Protein AF-0000000080021066 (afdb_homodimer)

Structure (mmCIF, N/CA/C/O backbone):
data_AF-0000000080021066-model_v1
#
loop_
_entity.id
_entity.type
_entity.pdbx_description
1 polymer 'FTO alpha-ketoglutarate dependent dioxygenase'
#
loop_
_atom_site.group_PDB
_atom_site.id
_atom_site.type_symbol
_atom_site.label_atom_id
_atom_site.label_alt_id
_atom_site.label_comp_id
_atom_site.label_asym_id
_atom_site.label_entity_id
_atom_site.label_seq_id
_atom_site.pdbx_PDB_ins_code
_atom_site.Cartn_x
_atom_site.Cartn_y
_atom_site.Cartn_z
_atom_site.occupancy
_atom_site.B_iso_or_equiv
_atom_site.auth_seq_id
_atom_site.auth_comp_id
_atom_site.auth_asym_id
_atom_site.auth_atom_id
_atom_site.pdbx_PDB_model_num
ATOM 1 N N . SER A 1 1 ? 2.539 13.828 33.688 1 21.33 1 SER A N 1
ATOM 2 C CA . SER A 1 1 ? 1.136 13.883 33.281 1 21.33 1 SER A CA 1
ATOM 3 C C . SER A 1 1 ? 0.949 14.727 32.031 1 21.33 1 SER A C 1
ATOM 5 O O . SER A 1 1 ? -0.082 14.633 31.359 1 21.33 1 SER A O 1
ATOM 7 N N . GLU A 1 2 ? 1.662 15.812 31.641 1 23.14 2 GLU A N 1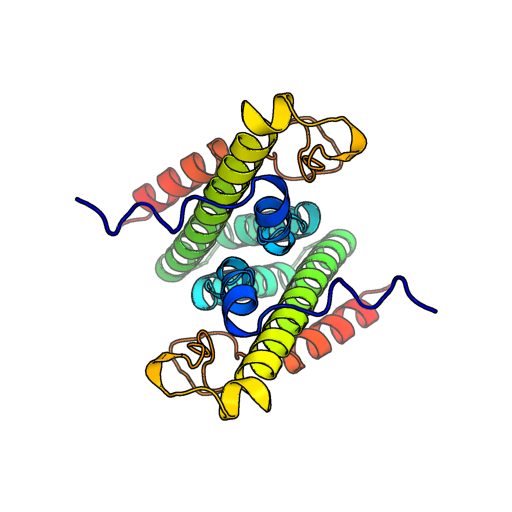
ATOM 8 C CA . GLU A 1 2 ? 1.496 17.016 30.828 1 23.14 2 GLU A CA 1
ATOM 9 C C . GLU A 1 2 ? 1.881 16.75 29.375 1 23.14 2 GLU A C 1
ATOM 11 O O . GLU A 1 2 ? 1.604 17.562 28.5 1 23.14 2 GLU A O 1
ATOM 16 N N . LYS A 1 3 ? 2.803 15.898 29.094 1 26.78 3 LYS A N 1
ATOM 17 C CA . LYS A 1 3 ? 3.523 15.898 27.828 1 26.78 3 LYS A CA 1
ATOM 18 C C . LYS A 1 3 ? 2.711 15.211 26.734 1 26.78 3 LYS A C 1
ATOM 20 O O . LYS A 1 3 ? 3.152 15.125 25.578 1 26.78 3 LYS A O 1
ATOM 25 N N . VAL A 1 4 ? 1.666 14.414 27 1 28.38 4 VAL A N 1
ATOM 26 C CA . VAL A 1 4 ? 0.834 13.656 26.078 1 28.38 4 VAL A CA 1
ATOM 27 C C . VAL A 1 4 ? -0.172 14.594 25.406 1 28.38 4 VAL A C 1
ATOM 29 O O . VAL A 1 4 ? -0.962 14.156 24.562 1 28.38 4 VAL A O 1
ATOM 32 N N . SER A 1 5 ? -0.42 15.883 25.766 1 26.03 5 SER A N 1
ATOM 33 C CA . SER A 1 5 ? -1.562 16.734 25.453 1 26.03 5 SER A CA 1
ATOM 34 C C . SER A 1 5 ? -1.401 17.375 24.078 1 26.03 5 SER A C 1
ATOM 36 O O . SER A 1 5 ? -2.389 17.75 23.438 1 26.03 5 SER A O 1
ATOM 38 N N . LYS A 1 6 ? -0.213 17.859 23.812 1 32.34 6 LYS A N 1
ATOM 39 C CA . LYS A 1 6 ? -0.064 18.875 22.766 1 32.34 6 LYS A CA 1
ATOM 40 C C . LYS A 1 6 ? -0.219 18.25 21.375 1 32.34 6 LYS A C 1
ATOM 42 O O . LYS A 1 6 ? -0.227 18.969 20.359 1 32.34 6 LYS A O 1
ATOM 47 N N . PHE A 1 7 ? 0.008 17 21.188 1 31.45 7 PHE A N 1
ATOM 48 C CA . PHE A 1 7 ? -0.124 16.438 19.844 1 31.45 7 PHE A CA 1
ATOM 49 C C . PHE A 1 7 ? -1.592 16.281 19.469 1 31.45 7 PHE A C 1
ATOM 51 O O . PHE A 1 7 ? -1.908 15.867 18.344 1 31.45 7 PHE A O 1
ATOM 58 N N . ASN A 1 8 ? -2.604 16.344 20.312 1 30.38 8 ASN A N 1
ATOM 59 C CA . ASN A 1 8 ? -4.047 16.219 20.156 1 30.38 8 ASN A CA 1
ATOM 60 C C . ASN A 1 8 ? -4.68 17.5 19.609 1 30.38 8 ASN A C 1
ATOM 62 O O . ASN A 1 8 ? -5.898 17.578 19.453 1 30.38 8 ASN A O 1
ATOM 66 N N . SER A 1 9 ? -4.133 18.609 19.859 1 30.42 9 SER A N 1
ATOM 67 C CA . SER A 1 9 ? -4.898 19.797 19.469 1 30.42 9 SER A CA 1
ATOM 68 C C . SER A 1 9 ? -4.895 19.969 17.953 1 30.42 9 SER A C 1
ATOM 70 O O . SER A 1 9 ? -4.078 20.719 17.406 1 30.42 9 SER A O 1
ATOM 72 N N . VAL A 1 10 ? -4.98 18.938 17.141 1 36.97 10 VAL A N 1
ATOM 73 C CA . VAL A 1 10 ? -5.246 19 15.711 1 36.97 10 VAL A CA 1
ATOM 74 C C . VAL A 1 10 ? -6.43 19.922 15.438 1 36.97 10 VAL A C 1
ATOM 76 O O . VAL A 1 10 ? -7.512 19.734 16 1 36.97 10 VAL A O 1
ATOM 79 N N . GLU A 1 11 ? -6.238 21.078 15.211 1 41.28 11 GLU A N 1
ATOM 80 C CA . GLU A 1 11 ? -7.398 21.719 14.586 1 41.28 11 GLU A CA 1
ATOM 81 C C . GLU A 1 11 ? -8.086 20.766 13.609 1 41.28 11 GLU A C 1
ATOM 83 O O . GLU A 1 11 ? -7.422 20.109 12.805 1 41.28 11 GLU A O 1
ATOM 88 N N . PRO A 1 12 ? -9.344 20.281 13.891 1 42.06 12 PRO A N 1
ATOM 89 C CA . PRO A 1 12 ? -10.062 19.188 13.234 1 42.06 12 PRO A CA 1
ATOM 90 C C . PRO A 1 12 ? -9.828 19.156 11.727 1 42.06 12 PRO A C 1
ATOM 92 O O . PRO A 1 12 ? -9.68 18.078 11.141 1 42.06 12 PRO A O 1
ATOM 95 N N . CYS A 1 13 ? -10.086 20.234 11.07 1 40.72 13 CYS A N 1
ATOM 96 C CA . CYS A 1 13 ? -10.047 20.281 9.609 1 40.72 13 CYS A CA 1
ATOM 97 C C . CYS A 1 13 ? -8.633 20.031 9.094 1 40.72 13 CYS A C 1
ATOM 99 O O . CYS A 1 13 ? -8.461 19.375 8.07 1 40.72 13 CYS A O 1
ATOM 101 N N . ARG A 1 14 ? -7.762 20.766 9.719 1 42.56 14 ARG A N 1
ATOM 102 C CA . ARG A 1 14 ? -6.391 20.797 9.219 1 42.56 14 ARG A CA 1
ATOM 103 C C . ARG A 1 14 ? -5.734 19.422 9.344 1 42.56 14 ARG A C 1
ATOM 105 O O . ARG A 1 14 ? -4.887 19.047 8.531 1 42.56 14 ARG A O 1
ATOM 112 N N . GLU A 1 15 ? -6.148 18.641 10.305 1 47.91 15 GLU A N 1
ATOM 113 C CA . GLU A 1 15 ? -5.582 17.312 10.523 1 47.91 15 GLU A CA 1
ATOM 114 C C . GLU A 1 15 ? -6.078 16.312 9.477 1 47.91 15 GLU A C 1
ATOM 116 O O . GLU A 1 15 ? -5.355 15.398 9.086 1 47.91 15 GLU A O 1
ATOM 121 N N . VAL A 1 16 ? -7.32 16.5 9.109 1 48.25 16 VAL A N 1
ATOM 122 C CA . VAL A 1 16 ? -7.84 15.641 8.055 1 48.25 16 VAL A CA 1
ATOM 123 C C . VAL A 1 16 ? -6.973 15.781 6.805 1 48.25 16 VAL A C 1
ATOM 125 O O . VAL A 1 16 ? -6.738 14.797 6.094 1 48.25 16 VAL A O 1
ATOM 128 N N . GLN A 1 17 ? -6.543 17 6.652 1 49.09 17 GLN A N 1
ATOM 129 C CA . GLN A 1 17 ? -5.754 17.203 5.441 1 49.09 17 GLN A CA 1
ATOM 130 C C . GLN A 1 17 ? -4.402 16.5 5.543 1 49.09 17 GLN A C 1
ATOM 132 O O . GLN A 1 17 ? -3.756 16.234 4.527 1 49.09 17 GLN A O 1
ATOM 137 N N . LYS A 1 18 ? -4.141 16.109 6.883 1 51.38 18 LYS A N 1
ATOM 138 C CA . LYS A 1 18 ? -2.826 15.523 7.113 1 51.38 18 LYS A CA 1
ATOM 139 C C . LYS A 1 18 ? -2.889 14 7.012 1 51.38 18 LYS A C 1
ATOM 141 O O . LYS A 1 18 ? -1.874 13.32 7.184 1 51.38 18 LYS A O 1
ATOM 146 N N . TRP A 1 19 ? -4.023 13.586 6.945 1 55.16 19 TRP A N 1
ATOM 147 C CA . TRP A 1 19 ? -4.168 12.133 6.926 1 55.16 19 TRP A CA 1
ATOM 148 C C . TRP A 1 19 ? -3.676 11.555 5.605 1 55.16 19 TRP A C 1
ATOM 150 O O . TRP A 1 19 ? -3.859 12.156 4.547 1 55.16 19 TRP A O 1
ATOM 160 N N . PRO A 1 20 ? -2.705 10.695 5.758 1 57.09 20 PRO A N 1
ATOM 161 C CA . PRO A 1 20 ? -2.217 10.047 4.535 1 57.09 20 PRO A CA 1
ATOM 162 C C . PRO A 1 20 ? -3.338 9.414 3.717 1 57.09 20 PRO A C 1
ATOM 164 O O . PRO A 1 20 ? -3.459 8.188 3.682 1 57.09 20 PRO A O 1
ATOM 167 N N . PHE A 1 21 ? -4.098 10.297 3.273 1 59.38 21 PHE A N 1
ATOM 168 C CA . PHE A 1 21 ? -5.191 9.883 2.4 1 59.38 21 PHE A CA 1
ATOM 169 C C . PHE A 1 21 ? -4.676 9.008 1.263 1 59.38 21 PHE A C 1
ATOM 171 O O . PHE A 1 21 ? -5.355 8.078 0.833 1 59.38 21 PHE A O 1
ATOM 178 N N . CYS A 1 22 ? -3.537 9.391 1.019 1 57.03 22 CYS A N 1
ATOM 179 C CA . CYS A 1 22 ? -2.988 8.727 -0.159 1 57.03 22 CYS A CA 1
ATOM 180 C C . CYS A 1 22 ? -2.893 7.223 0.059 1 57.03 22 CYS A C 1
ATOM 182 O O . CYS A 1 22 ? -3.133 6.441 -0.862 1 57.03 22 CYS A O 1
ATOM 184 N N . CYS A 1 23 ? -2.611 6.91 1.335 1 58.09 23 CYS A N 1
ATOM 185 C CA . CYS A 1 23 ? -2.428 5.48 1.57 1 58.09 23 CYS A CA 1
ATOM 186 C C . CYS A 1 23 ? -3.754 4.738 1.458 1 58.09 23 CYS A C 1
ATOM 188 O O . CYS A 1 23 ? -3.773 3.531 1.202 1 58.09 23 CYS A O 1
ATOM 190 N N . ILE A 1 24 ? -4.844 5.48 1.637 1 59.97 24 ILE A N 1
ATOM 191 C CA . ILE A 1 24 ? -6.137 4.809 1.647 1 59.97 24 ILE A CA 1
ATOM 192 C C . ILE A 1 24 ? -6.836 5.004 0.303 1 59.97 24 ILE A C 1
ATOM 194 O O . ILE A 1 24 ? -7.711 4.219 -0.072 1 59.97 24 ILE A O 1
ATOM 198 N N . GLN A 1 25 ? -6.379 5.938 -0.465 1 58.28 25 GLN A N 1
ATOM 199 C CA . GLN A 1 25 ? -7.082 6.301 -1.69 1 58.28 25 GLN A CA 1
ATOM 200 C C . GLN A 1 25 ? -6.988 5.188 -2.729 1 58.28 25 GLN A C 1
ATOM 202 O O . GLN A 1 25 ? -7.895 5.016 -3.547 1 58.28 25 GLN A O 1
ATOM 207 N N . ASP A 1 26 ? -6.008 4.527 -2.697 1 66 26 ASP A N 1
ATOM 208 C CA . ASP A 1 26 ? -5.816 3.533 -3.748 1 66 26 ASP A CA 1
ATOM 209 C C . ASP A 1 26 ? -6.539 2.23 -3.41 1 66 26 ASP A C 1
ATOM 211 O O . ASP A 1 26 ? -5.984 1.143 -3.594 1 66 26 ASP A O 1
ATOM 215 N N . GLY A 1 27 ? -7.84 2.469 -3.135 1 74.94 27 GLY A N 1
ATOM 216 C CA . GLY A 1 27 ? -8.625 1.325 -2.697 1 74.94 27 GLY A CA 1
ATOM 217 C C . GLY A 1 27 ? -8.719 0.234 -3.746 1 74.94 27 GLY A C 1
ATOM 218 O O . GLY A 1 27 ? -8.578 -0.95 -3.434 1 74.94 27 GLY A O 1
ATOM 219 N N . LYS A 1 28 ? -8.914 0.75 -5.016 1 82.56 28 LYS A N 1
ATOM 220 C CA . LYS A 1 28 ? -9.109 -0.245 -6.062 1 82.56 28 LYS A CA 1
ATOM 221 C C . LYS A 1 28 ? -7.805 -0.966 -6.395 1 82.56 28 LYS A C 1
ATOM 223 O O . LYS A 1 28 ? -7.777 -2.195 -6.492 1 82.56 28 LYS A O 1
ATOM 228 N N . ASN A 1 29 ? -6.797 -0.202 -6.5 1 84 29 ASN A N 1
ATOM 229 C CA . ASN A 1 29 ? -5.504 -0.798 -6.82 1 84 29 ASN A CA 1
ATOM 230 C C . ASN A 1 29 ? -5.012 -1.699 -5.691 1 84 29 ASN A C 1
ATOM 232 O O . ASN A 1 29 ? -4.469 -2.775 -5.941 1 84 29 ASN A O 1
ATOM 236 N N . PHE A 1 30 ? -5.211 -1.265 -4.539 1 85.25 30 PHE A N 1
ATOM 237 C CA . PHE A 1 30 ? -4.82 -2.049 -3.375 1 85.25 30 PHE A CA 1
ATOM 238 C C . PHE A 1 30 ? -5.57 -3.377 -3.34 1 85.25 30 PHE A C 1
ATOM 240 O O . PHE A 1 30 ? -4.984 -4.418 -3.033 1 85.25 30 PHE A O 1
ATOM 247 N N . SER A 1 31 ? -6.84 -3.291 -3.691 1 88 31 SER A N 1
ATOM 248 C CA . SER A 1 31 ? -7.66 -4.5 -3.688 1 88 31 SER A CA 1
ATOM 249 C C . SER A 1 31 ? -7.18 -5.496 -4.738 1 88 31 SER A C 1
ATOM 251 O O . SER A 1 31 ? -7.105 -6.699 -4.469 1 88 31 SER A O 1
ATOM 253 N N . ARG A 1 32 ? -6.906 -4.969 -5.871 1 88.88 32 ARG A N 1
ATOM 254 C CA . ARG A 1 32 ? -6.449 -5.84 -6.949 1 88.88 32 ARG A CA 1
ATOM 255 C C . ARG A 1 32 ? -5.094 -6.457 -6.621 1 88.88 32 ARG A C 1
ATOM 257 O O . ARG A 1 32 ? -4.859 -7.637 -6.887 1 88.88 32 ARG A O 1
ATOM 264 N N . MET A 1 33 ? -4.23 -5.684 -6.039 1 90.31 33 MET A N 1
ATOM 265 C CA . MET A 1 33 ? -2.932 -6.195 -5.613 1 90.31 33 MET A CA 1
ATOM 266 C C . MET A 1 33 ? -3.096 -7.27 -4.543 1 90.31 33 MET A C 1
ATOM 268 O O . MET A 1 33 ? -2.432 -8.305 -4.59 1 90.31 33 MET A O 1
ATOM 272 N N . THR A 1 34 ? -3.957 -6.965 -3.604 1 92.31 34 THR A N 1
ATOM 273 C CA . THR A 1 34 ? -4.211 -7.938 -2.545 1 92.31 34 THR A CA 1
ATOM 274 C C . THR A 1 34 ? -4.703 -9.258 -3.131 1 92.31 34 THR A C 1
ATOM 276 O O . THR A 1 34 ? -4.238 -10.328 -2.736 1 92.31 34 THR A O 1
ATOM 279 N N . ASN A 1 35 ? -5.617 -9.156 -4.133 1 93 35 ASN A N 1
ATOM 280 C CA . ASN A 1 35 ? -6.137 -10.367 -4.762 1 93 35 ASN A CA 1
ATOM 281 C C . ASN A 1 35 ? -5.027 -11.164 -5.445 1 93 35 ASN A C 1
ATOM 283 O O . ASN A 1 35 ? -5.004 -12.391 -5.367 1 93 35 ASN A O 1
ATOM 287 N N . ALA A 1 36 ? -4.199 -10.422 -6.129 1 94.88 36 ALA A N 1
ATOM 288 C CA . ALA A 1 36 ? -3.068 -11.086 -6.773 1 94.88 36 ALA A CA 1
ATOM 289 C C . ALA A 1 36 ? -2.195 -11.797 -5.746 1 94.88 36 ALA A C 1
ATOM 291 O O . ALA A 1 36 ? -1.755 -12.93 -5.977 1 94.88 36 ALA A O 1
ATOM 292 N N . VAL A 1 37 ? -1.976 -11.195 -4.629 1 96.44 37 VAL A N 1
ATOM 293 C CA . VAL A 1 37 ? -1.17 -11.797 -3.568 1 96.44 37 VAL A CA 1
ATOM 294 C C . VAL A 1 37 ? -1.87 -13.039 -3.023 1 96.44 37 VAL A C 1
ATOM 296 O O . VAL A 1 37 ? -1.231 -14.062 -2.791 1 96.44 37 VAL A O 1
ATOM 299 N N . LEU A 1 38 ? -3.148 -12.969 -2.859 1 94.75 38 LEU A N 1
ATOM 300 C CA . LEU A 1 38 ? -3.914 -14.086 -2.322 1 94.75 38 LEU A CA 1
ATOM 301 C C . LEU A 1 38 ? -3.883 -15.273 -3.277 1 94.75 38 LEU A C 1
ATOM 303 O O . LEU A 1 38 ? -3.85 -16.422 -2.84 1 94.75 38 LEU A O 1
ATOM 307 N N . HIS A 1 39 ? -3.885 -14.977 -4.551 1 94.12 39 HIS A N 1
ATOM 308 C CA . HIS A 1 39 ? -3.738 -16.047 -5.527 1 94.12 39 HIS A CA 1
ATOM 309 C C . HIS A 1 39 ? -2.354 -16.688 -5.449 1 94.12 39 HIS A C 1
ATOM 311 O O . HIS A 1 39 ? -2.217 -17.906 -5.543 1 94.12 39 HIS A O 1
ATOM 317 N N . GLU A 1 40 ? -1.323 -15.859 -5.238 1 95 40 GLU A N 1
ATOM 318 C CA . GLU A 1 40 ? 0.052 -16.344 -5.176 1 95 40 GLU A CA 1
ATOM 319 C C . GLU A 1 40 ? 0.26 -17.266 -3.975 1 95 40 GLU A C 1
ATOM 321 O O . GLU A 1 40 ? 0.941 -18.281 -4.078 1 95 40 GLU A O 1
ATOM 326 N N . VAL A 1 41 ? -0.316 -16.938 -2.865 1 93.75 41 VAL A N 1
ATOM 327 C CA . VAL A 1 41 ? -0.138 -17.703 -1.639 1 93.75 41 VAL A CA 1
ATOM 328 C C . VAL A 1 41 ? -0.734 -19.094 -1.811 1 93.75 41 VAL A C 1
ATOM 330 O O . VAL A 1 41 ? -0.326 -20.047 -1.13 1 93.75 41 VAL A O 1
ATOM 333 N N . LYS A 1 42 ? -1.662 -19.25 -2.697 1 92 42 LYS A N 1
ATOM 334 C CA . LYS A 1 42 ? -2.34 -20.516 -2.914 1 92 42 LYS A CA 1
ATOM 335 C C . LYS A 1 42 ? -1.646 -21.328 -4.004 1 92 42 LYS A C 1
ATOM 337 O O . LYS A 1 42 ? -2.08 -22.438 -4.332 1 92 42 LYS A O 1
ATOM 342 N N . ARG A 1 43 ? -0.65 -20.766 -4.562 1 91.75 43 ARG A N 1
ATOM 343 C CA . ARG A 1 43 ? 0.051 -21.438 -5.645 1 91.75 43 ARG A CA 1
ATOM 344 C C . ARG A 1 43 ? 0.593 -22.797 -5.18 1 91.75 43 ARG A C 1
ATOM 346 O O . ARG A 1 43 ? 1.246 -22.875 -4.141 1 91.75 43 ARG A O 1
ATOM 353 N N . GLU A 1 44 ? 0.419 -23.75 -6.039 1 89.44 44 GLU A N 1
ATOM 354 C CA . GLU A 1 44 ? 0.942 -25.078 -5.738 1 89.44 44 GLU A CA 1
ATOM 355 C C . GLU A 1 44 ? 2.467 -25.109 -5.816 1 89.44 44 GLU A C 1
ATOM 357 O O . GLU A 1 44 ? 3.055 -24.562 -6.75 1 89.44 44 GLU A O 1
ATOM 362 N N . GLY A 1 45 ? 3.068 -25.625 -4.82 1 89.62 45 GLY A N 1
ATOM 363 C CA . GLY A 1 45 ? 4.516 -25.75 -4.84 1 89.62 45 GLY A CA 1
ATOM 364 C C . GLY A 1 45 ? 5.234 -24.609 -4.141 1 89.62 45 GLY A C 1
ATOM 365 O O . GLY A 1 45 ? 6.461 -24.625 -4.035 1 89.62 45 GLY A O 1
ATOM 366 N N . LEU A 1 46 ? 4.527 -23.641 -3.766 1 90.62 46 LEU A N 1
ATOM 367 C CA . LEU A 1 46 ? 5.133 -22.562 -2.994 1 90.62 46 LEU A CA 1
ATOM 368 C C . LEU A 1 46 ? 5.652 -23.078 -1.655 1 90.62 46 LEU A C 1
ATOM 370 O O . LEU A 1 46 ? 4.898 -23.656 -0.871 1 90.62 46 LEU A O 1
ATOM 374 N N . PRO A 1 47 ? 6.953 -22.953 -1.476 1 93.25 47 PRO A N 1
ATOM 375 C CA . PRO A 1 47 ? 7.48 -23.406 -0.187 1 93.25 47 PRO A CA 1
ATOM 376 C C . PRO A 1 47 ? 6.793 -22.75 1.001 1 93.25 47 PRO A C 1
ATOM 378 O O . PRO A 1 47 ? 6.465 -21.562 0.941 1 93.25 47 PRO A O 1
ATOM 381 N N . VAL A 1 48 ? 6.648 -23.484 2.088 1 91.12 48 VAL A N 1
ATOM 382 C CA . VAL A 1 48 ? 5.93 -23.031 3.273 1 91.12 48 VAL A CA 1
ATOM 383 C C . VAL A 1 48 ? 6.57 -21.766 3.82 1 91.12 48 VAL A C 1
ATOM 385 O O . VAL A 1 48 ? 5.875 -20.828 4.227 1 91.12 48 VAL A O 1
ATOM 388 N N . GLU A 1 49 ? 7.844 -21.75 3.881 1 90.62 49 GLU A N 1
ATOM 389 C CA . GLU A 1 49 ? 8.562 -20.594 4.391 1 90.62 49 GLU A CA 1
ATOM 390 C C . GLU A 1 49 ? 8.227 -19.344 3.582 1 90.62 49 GLU A C 1
ATOM 392 O O . GLU A 1 49 ? 8.023 -18.266 4.145 1 90.62 49 GLU A O 1
ATOM 397 N N . GLN A 1 50 ? 8.133 -19.469 2.277 1 89.81 50 GLN A N 1
ATOM 398 C CA . GLN A 1 50 ? 7.793 -18.359 1.41 1 89.81 50 GLN A CA 1
ATOM 399 C C . GLN A 1 50 ? 6.332 -17.953 1.569 1 89.81 50 GLN A C 1
ATOM 401 O O . GLN A 1 50 ? 6.008 -16.766 1.605 1 89.81 50 GLN A O 1
ATOM 406 N N . ARG A 1 51 ? 5.477 -18.906 1.655 1 92.25 51 ARG A N 1
ATOM 407 C CA . ARG A 1 51 ? 4.059 -18.641 1.87 1 92.25 51 ARG A CA 1
ATOM 408 C C . ARG A 1 51 ? 3.842 -17.828 3.146 1 92.25 51 ARG A C 1
ATOM 410 O O . ARG 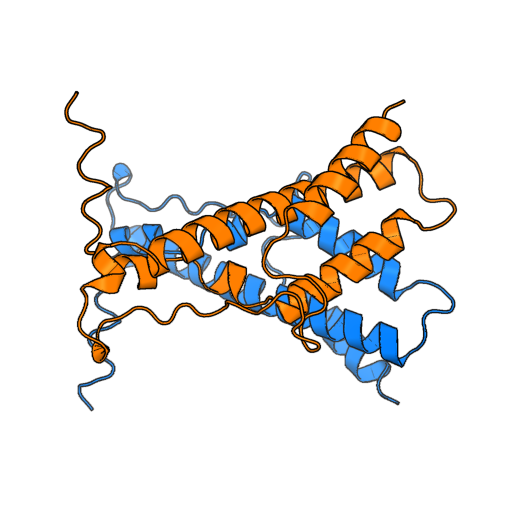A 1 51 ? 3.092 -16.859 3.15 1 92.25 51 ARG A O 1
ATOM 417 N N . ASN A 1 52 ? 4.535 -18.203 4.215 1 92.62 52 ASN A N 1
ATOM 418 C CA . ASN A 1 52 ? 4.395 -17.516 5.496 1 92.62 52 ASN A CA 1
ATOM 419 C C . ASN A 1 52 ? 4.91 -16.078 5.43 1 92.62 52 ASN A C 1
ATOM 421 O O . ASN A 1 52 ? 4.348 -15.18 6.051 1 92.62 52 ASN A O 1
ATOM 425 N N . GLU A 1 53 ? 5.969 -15.961 4.703 1 90.44 53 GLU A N 1
ATOM 426 C CA . GLU A 1 53 ? 6.512 -14.617 4.52 1 90.44 53 GLU A CA 1
ATOM 427 C C . GLU A 1 53 ? 5.508 -13.711 3.82 1 90.44 53 GLU A C 1
ATOM 429 O O . GLU A 1 53 ? 5.316 -12.562 4.227 1 90.44 53 GLU A O 1
ATOM 434 N N . ILE A 1 54 ? 4.883 -14.25 2.777 1 93.19 54 ILE A N 1
ATOM 435 C CA . ILE A 1 54 ? 3.906 -13.477 2.021 1 93.19 54 ILE A CA 1
ATOM 436 C C . ILE A 1 54 ? 2.686 -13.195 2.895 1 93.19 54 ILE A C 1
ATOM 438 O O . ILE A 1 54 ? 2.199 -12.062 2.945 1 93.19 54 ILE A O 1
ATOM 442 N N . LEU A 1 55 ? 2.256 -14.203 3.602 1 94.88 55 LEU A N 1
ATOM 443 C CA . LEU A 1 55 ? 1.092 -14.047 4.469 1 94.88 55 LEU A CA 1
ATOM 444 C C . LEU A 1 55 ? 1.353 -13.008 5.555 1 94.88 55 LEU A C 1
ATOM 446 O O . LEU A 1 55 ? 0.49 -12.18 5.84 1 94.88 55 LEU A O 1
ATOM 450 N N . THR A 1 56 ? 2.5 -13.031 6.09 1 93.31 56 THR A N 1
ATOM 451 C CA . THR A 1 56 ? 2.867 -12.07 7.125 1 93.31 56 THR A CA 1
ATOM 452 C C . THR A 1 56 ? 2.875 -10.648 6.566 1 93.31 56 THR A C 1
ATOM 454 O O . THR A 1 56 ? 2.352 -9.727 7.195 1 93.31 56 THR A O 1
ATOM 457 N N . ALA A 1 57 ? 3.391 -10.539 5.434 1 90.81 57 ALA A N 1
ATOM 458 C CA . ALA A 1 57 ? 3.5 -9.219 4.816 1 90.81 57 ALA A CA 1
ATOM 459 C C . ALA A 1 57 ? 2.121 -8.656 4.484 1 90.81 57 ALA A C 1
ATOM 461 O O . ALA A 1 57 ? 1.829 -7.496 4.793 1 90.81 57 ALA A O 1
ATOM 462 N N . ILE A 1 58 ? 1.275 -9.445 3.846 1 94 58 ILE A N 1
ATOM 463 C CA . ILE A 1 58 ? -0.035 -8.945 3.434 1 94 58 ILE A CA 1
ATOM 464 C C . ILE A 1 58 ? -0.901 -8.703 4.668 1 94 58 ILE A C 1
ATOM 466 O O . ILE A 1 58 ? -1.688 -7.75 4.699 1 94 58 ILE A O 1
ATOM 470 N N . LEU A 1 59 ? -0.704 -9.508 5.68 1 94.31 59 LEU A N 1
ATOM 471 C CA . LEU A 1 59 ? -1.447 -9.297 6.918 1 94.31 59 LEU A CA 1
ATOM 472 C C . LEU A 1 59 ? -1.058 -7.977 7.57 1 94.31 59 LEU A C 1
ATOM 474 O O . LEU A 1 59 ? -1.924 -7.219 8.008 1 94.31 59 LEU A O 1
ATOM 478 N N . ALA A 1 60 ? 0.167 -7.758 7.668 1 89.62 60 ALA A N 1
ATOM 479 C CA . ALA A 1 60 ? 0.638 -6.496 8.234 1 89.62 60 ALA A CA 1
ATOM 480 C C . ALA A 1 60 ? 0.076 -5.309 7.465 1 89.62 60 ALA A C 1
ATOM 482 O O . ALA A 1 60 ? -0.397 -4.34 8.062 1 89.62 60 ALA A O 1
ATOM 483 N N . SER A 1 61 ? 0.129 -5.387 6.191 1 86.19 61 SER A N 1
ATOM 484 C CA . SER A 1 61 ? -0.351 -4.301 5.34 1 86.19 61 SER A CA 1
ATOM 485 C C . SER A 1 61 ? -1.851 -4.086 5.508 1 86.19 61 SER A C 1
ATOM 487 O O . SER A 1 61 ? -2.307 -2.955 5.68 1 86.19 61 SER A O 1
ATOM 489 N N . LEU A 1 62 ? -2.604 -5.133 5.426 1 90.75 62 LEU A N 1
ATOM 490 C CA . LEU A 1 62 ? -4.055 -5.047 5.555 1 90.75 62 LEU A CA 1
ATOM 491 C C . LEU A 1 62 ? -4.449 -4.547 6.941 1 90.75 62 LEU A C 1
ATOM 493 O O . LEU A 1 62 ? -5.398 -3.773 7.078 1 90.75 62 LEU A O 1
ATOM 497 N N . THR A 1 63 ? -3.723 -4.934 7.926 1 90.56 63 THR A N 1
ATOM 498 C CA . THR A 1 63 ? -3.992 -4.48 9.289 1 90.56 63 THR A CA 1
ATOM 499 C C . THR A 1 63 ? -3.746 -2.98 9.414 1 90.56 63 THR A C 1
ATOM 501 O O . THR A 1 63 ? -4.566 -2.258 9.992 1 90.56 63 THR A O 1
ATOM 504 N N . ALA A 1 64 ? -2.65 -2.553 8.891 1 83.81 64 ALA A N 1
ATOM 505 C CA . ALA A 1 64 ? -2.344 -1.125 8.922 1 83.81 64 ALA A CA 1
ATOM 506 C C . ALA A 1 64 ? -3.412 -0.318 8.188 1 83.81 64 ALA A C 1
ATOM 508 O O . ALA A 1 64 ? -3.844 0.733 8.672 1 83.81 64 ALA A O 1
ATOM 509 N N . ARG A 1 65 ? -3.789 -0.841 7.059 1 84.31 65 ARG A N 1
ATOM 510 C CA . ARG A 1 65 ? -4.809 -0.142 6.281 1 84.31 65 ARG A CA 1
ATOM 511 C C . ARG A 1 65 ? -6.141 -0.119 7.02 1 84.31 65 ARG A C 1
ATOM 513 O O . ARG A 1 65 ? -6.836 0.901 7.027 1 84.31 65 ARG A O 1
ATOM 520 N N . GLN A 1 66 ? -6.461 -1.243 7.566 1 87.25 66 GLN A N 1
ATOM 521 C CA . GLN A 1 66 ? -7.691 -1.313 8.352 1 87.25 66 GLN A CA 1
ATOM 522 C C . GLN A 1 66 ? -7.684 -0.289 9.477 1 87.25 66 GLN A C 1
ATOM 524 O O . GLN A 1 66 ? -8.68 0.398 9.711 1 87.25 66 GLN A O 1
ATOM 529 N N . ASN A 1 67 ? -6.574 -0.15 10.18 1 85.62 67 ASN A N 1
ATOM 530 C CA . ASN A 1 67 ? -6.461 0.803 11.273 1 85.62 67 ASN A CA 1
ATOM 531 C C . ASN A 1 67 ? -6.598 2.242 10.789 1 85.62 67 ASN A C 1
ATOM 533 O O . ASN A 1 67 ? -7.301 3.047 11.398 1 85.62 67 ASN A O 1
ATOM 537 N N . LEU A 1 68 ? -5.977 2.541 9.711 1 80.44 68 LEU A N 1
ATOM 538 C CA . LEU A 1 68 ? -6.051 3.885 9.148 1 80.44 68 LEU A CA 1
ATOM 539 C C . LEU A 1 68 ? -7.469 4.199 8.68 1 80.44 68 LEU A C 1
ATOM 541 O O . LEU A 1 68 ? -7.973 5.301 8.914 1 80.44 68 LEU A O 1
ATOM 545 N N . ARG A 1 69 ? -8.031 3.258 7.996 1 82.75 69 ARG A N 1
ATOM 546 C CA . ARG A 1 69 ? -9.398 3.449 7.516 1 82.75 69 ARG A CA 1
ATOM 547 C C . ARG A 1 69 ? -10.359 3.672 8.68 1 82.75 69 ARG A C 1
ATOM 549 O O . ARG A 1 69 ? -11.258 4.512 8.594 1 82.75 69 ARG A O 1
ATOM 556 N N . ARG A 1 70 ? -10.141 2.857 9.695 1 84.25 70 ARG A N 1
ATOM 557 C CA . ARG A 1 70 ? -10.984 2.998 10.883 1 84.25 70 ARG A CA 1
ATOM 558 C C . ARG A 1 70 ? -10.82 4.379 11.508 1 84.25 70 ARG A C 1
ATOM 560 O O . ARG A 1 70 ? -11.805 5.008 11.898 1 84.25 70 ARG A O 1
ATOM 567 N N . GLU A 1 71 ? -9.68 4.793 11.711 1 80.88 71 GLU A N 1
ATOM 568 C CA . GLU A 1 71 ? -9.414 6.113 12.266 1 80.88 71 GLU A CA 1
ATOM 569 C C . GLU A 1 71 ? -10.039 7.211 11.406 1 80.88 71 GLU A C 1
ATOM 571 O O . GLU A 1 71 ? -10.609 8.164 11.93 1 80.88 71 GLU A O 1
ATOM 576 N N . TRP A 1 72 ? -9.773 7.012 10.102 1 79 72 TRP A N 1
ATOM 577 C CA . TRP A 1 72 ? -10.344 7.98 9.172 1 79 72 TRP A CA 1
ATOM 578 C C . TRP A 1 72 ? -11.859 8.055 9.32 1 79 72 TRP A C 1
ATOM 580 O O . TRP A 1 72 ? -12.438 9.141 9.344 1 79 72 TRP A O 1
ATOM 590 N N . HIS A 1 73 ? -12.445 6.918 9.305 1 81.62 73 HIS A N 1
ATOM 591 C CA . HIS A 1 73 ? -13.891 6.848 9.453 1 81.62 73 HIS A CA 1
ATOM 592 C C . HIS A 1 73 ? -14.344 7.492 10.766 1 81.62 73 HIS A C 1
ATOM 594 O O . HIS A 1 73 ? -15.344 8.211 10.797 1 81.62 73 HIS A O 1
ATOM 600 N N . ALA A 1 74 ? -13.656 7.223 11.844 1 83.12 74 ALA A N 1
ATOM 601 C CA . ALA A 1 74 ? -13.984 7.793 13.141 1 83.12 74 ALA A CA 1
ATOM 602 C C . ALA A 1 74 ? -13.867 9.312 13.117 1 83.12 74 ALA A C 1
ATOM 604 O O . ALA A 1 74 ? -14.703 10.016 13.703 1 83.12 74 ALA A O 1
ATOM 605 N N . ARG A 1 75 ? -12.82 9.75 12.469 1 76.62 75 ARG A N 1
ATOM 606 C CA . ARG A 1 75 ? -12.617 11.195 12.383 1 76.62 75 ARG A CA 1
ATOM 607 C C . ARG A 1 75 ? -13.758 11.859 11.609 1 76.62 75 ARG A C 1
ATOM 609 O O . ARG A 1 75 ? -14.203 12.945 11.977 1 76.62 75 ARG A O 1
ATOM 616 N N . CYS A 1 76 ? -14.117 11.211 10.555 1 75.44 76 CYS A N 1
ATOM 617 C CA . CYS A 1 76 ? -15.188 11.766 9.734 1 75.44 76 CYS A CA 1
ATOM 618 C C . CYS A 1 76 ? -16.516 11.734 10.484 1 75.44 76 CYS A C 1
ATOM 620 O O . CYS A 1 76 ? -17.391 12.57 10.234 1 75.44 76 CYS A O 1
ATOM 622 N N . GLN A 1 77 ? -16.703 10.805 11.453 1 79.56 77 GLN A N 1
ATOM 623 C CA . GLN A 1 77 ? -17.953 10.633 12.164 1 79.56 77 GLN A CA 1
ATOM 624 C C . GLN A 1 77 ? -17.891 11.258 13.555 1 79.56 77 GLN A C 1
ATOM 626 O O . GLN A 1 77 ? -18.812 11.086 14.359 1 79.56 77 GLN A O 1
ATOM 631 N N . SER A 1 78 ? -16.828 11.883 13.766 1 79.38 78 SER A N 1
ATOM 632 C CA . SER A 1 78 ? -16.656 12.469 15.086 1 79.38 78 SER A CA 1
ATOM 633 C C . SER A 1 78 ? -17.672 13.57 15.352 1 79.38 78 SER A C 1
ATOM 635 O O . SER A 1 78 ? -18.297 14.078 14.422 1 79.38 78 SER A O 1
ATOM 637 N N . ARG A 1 79 ? -17.906 13.828 16.594 1 81.75 79 ARG A N 1
ATOM 638 C CA . ARG A 1 79 ? -18.828 14.883 17.016 1 81.75 79 ARG A CA 1
ATOM 639 C C . ARG A 1 79 ? -18.453 16.219 16.375 1 81.75 79 ARG A C 1
ATOM 641 O O . ARG A 1 79 ? -19.312 16.938 15.867 1 81.75 79 ARG A O 1
ATOM 648 N N . ILE A 1 80 ? -17.141 16.469 16.438 1 77.5 80 ILE A N 1
ATOM 649 C CA . ILE A 1 80 ? -16.656 17.719 15.875 1 77.5 80 ILE A CA 1
ATOM 650 C C . ILE A 1 80 ? -17 17.781 14.391 1 77.5 80 ILE A C 1
ATOM 652 O O . ILE A 1 80 ? -17.453 18.812 13.898 1 77.5 80 ILE A O 1
ATOM 656 N N . ALA A 1 81 ? -16.75 16.766 13.711 1 77.44 81 ALA A N 1
ATOM 657 C CA . ALA A 1 81 ? -17.047 16.734 12.281 1 77.44 81 ALA A CA 1
ATOM 658 C C . ALA A 1 81 ? -18.531 16.969 12.023 1 77.44 81 ALA A C 1
ATOM 660 O O . ALA A 1 81 ? -18.906 17.625 11.047 1 77.44 81 ALA A O 1
ATOM 661 N N . ARG A 1 82 ? -19.312 16.406 12.922 1 79.56 82 ARG A N 1
ATOM 662 C CA . ARG A 1 82 ? -20.766 16.516 12.734 1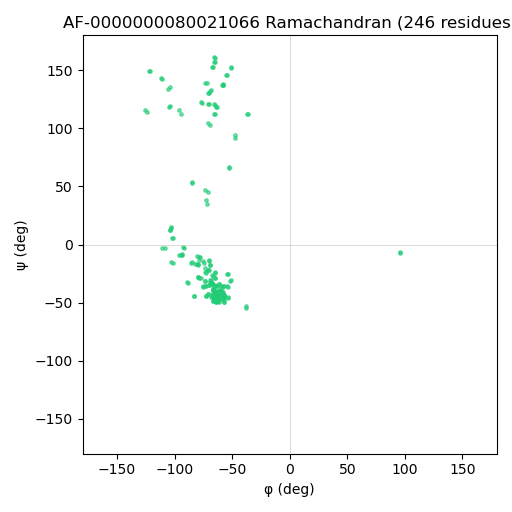 79.56 82 ARG A CA 1
ATOM 663 C C . ARG A 1 82 ? -21.25 17.938 12.977 1 79.56 82 ARG A C 1
ATOM 665 O O . ARG A 1 82 ? -22.281 18.344 12.43 1 79.56 82 ARG A O 1
ATOM 672 N N . THR A 1 83 ? -20.469 18.672 13.711 1 82.56 83 THR A N 1
ATOM 673 C CA . THR A 1 83 ? -20.906 20.016 14.086 1 82.56 83 THR A CA 1
ATOM 674 C C . THR A 1 83 ? -20.359 21.047 13.109 1 82.56 83 THR A C 1
ATOM 676 O O . THR A 1 83 ? -20.75 22.219 13.156 1 82.56 83 THR A O 1
ATOM 679 N N . LEU A 1 84 ? -19.484 20.594 12.25 1 76.81 84 LEU A N 1
ATOM 680 C CA . LEU A 1 84 ? -18.906 21.516 11.281 1 76.81 84 LEU A CA 1
ATOM 681 C C . LEU A 1 84 ? -19.922 21.875 10.203 1 76.81 84 LEU A C 1
ATOM 683 O O . LEU A 1 84 ? -20.797 21.062 9.867 1 76.81 84 LEU A O 1
ATOM 687 N N . PRO A 1 85 ? -19.906 23.219 9.836 1 81.12 85 PRO A N 1
ATOM 688 C CA . PRO A 1 85 ? -20.719 23.562 8.664 1 81.12 85 PRO A CA 1
ATOM 689 C C . PRO A 1 85 ? -20.438 22.672 7.461 1 81.12 85 PRO A C 1
ATOM 691 O O . PRO A 1 85 ? -19.328 22.141 7.32 1 81.12 85 PRO A O 1
ATOM 694 N N . ALA A 1 86 ? -21.422 22.469 6.559 1 75.38 86 ALA A N 1
ATOM 695 C CA . ALA A 1 86 ? -21.375 21.531 5.43 1 75.38 86 ALA A CA 1
ATOM 696 C C . ALA A 1 86 ? -20.125 21.797 4.578 1 75.38 86 ALA A C 1
ATOM 698 O O . ALA A 1 86 ? -19.5 20.844 4.09 1 75.38 86 ALA A O 1
ATOM 699 N N . ASP A 1 87 ? -19.766 23.047 4.445 1 72.56 87 ASP A N 1
ATOM 700 C CA . ASP A 1 87 ? -18.672 23.391 3.545 1 72.56 87 ASP A CA 1
ATOM 701 C C . ASP A 1 87 ? -17.328 23.109 4.199 1 72.56 87 ASP A C 1
ATOM 703 O O . ASP A 1 87 ? -16.281 23.156 3.531 1 72.56 87 ASP A O 1
ATOM 707 N N . GLN A 1 88 ? -17.406 22.875 5.566 1 69.5 88 GLN A N 1
ATOM 708 C CA . GLN A 1 88 ? -16.172 22.641 6.289 1 69.5 88 GLN A CA 1
ATOM 709 C C . GLN A 1 88 ? -16.047 21.172 6.719 1 69.5 88 GLN A C 1
ATOM 711 O O . GLN A 1 88 ? -15.016 20.75 7.242 1 69.5 88 GLN A O 1
ATOM 716 N N . LYS A 1 89 ? -17.141 20.406 6.395 1 69.62 89 LYS A N 1
ATOM 717 C CA . LYS A 1 89 ? -17.125 18.984 6.75 1 69.62 89 LYS A CA 1
ATOM 718 C C . LYS A 1 89 ? -16.109 18.219 5.91 1 69.62 89 LYS A C 1
ATOM 720 O O . LYS A 1 89 ? -15.969 18.484 4.711 1 69.62 89 LYS A O 1
ATOM 725 N N . PRO A 1 90 ? -15.305 17.422 6.574 1 68.56 90 PRO A N 1
ATOM 726 C CA . PRO A 1 90 ? -14.391 16.594 5.793 1 68.56 90 PRO A CA 1
ATOM 727 C C . PRO A 1 90 ? -15.125 15.688 4.805 1 68.56 90 PRO A C 1
ATOM 729 O O . PRO A 1 90 ? -16.281 15.312 5.039 1 68.56 90 PRO A O 1
ATOM 732 N N . GLU A 1 91 ? -14.547 15.633 3.572 1 68 91 GLU A N 1
ATOM 733 C CA . GLU A 1 91 ? -15.039 14.594 2.67 1 68 91 GLU A CA 1
ATOM 734 C C . GLU A 1 91 ? -14.633 13.203 3.148 1 68 91 GLU A C 1
ATOM 736 O O . GLU A 1 91 ? -13.438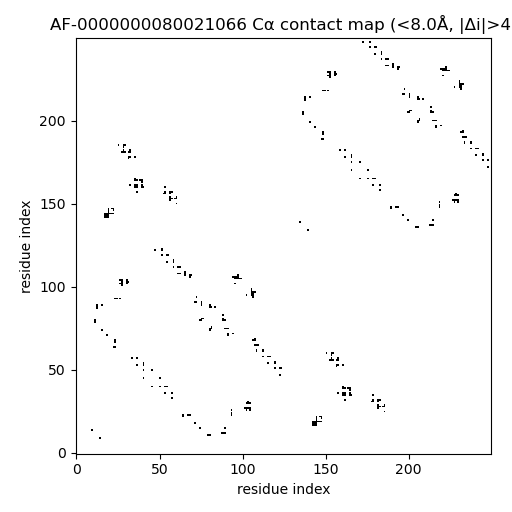 12.891 3.205 1 68 91 GLU A O 1
ATOM 741 N N . CYS A 1 92 ? -15.609 12.516 3.734 1 71.12 92 CYS A N 1
ATOM 742 C CA . CYS A 1 92 ? -15.305 11.195 4.266 1 71.12 92 CYS A CA 1
ATOM 743 C C . CYS A 1 92 ? -15.07 10.195 3.137 1 71.12 92 CYS A C 1
ATOM 745 O O . CYS A 1 92 ? -15.797 9.211 3.018 1 71.12 92 CYS A O 1
ATOM 747 N N . ARG A 1 93 ? -14.312 10.609 2.186 1 69.81 93 ARG A N 1
ATOM 748 C CA . ARG A 1 93 ? -13.844 9.719 1.125 1 69.81 93 ARG A CA 1
ATOM 749 C C . ARG A 1 93 ? -12.383 9.336 1.335 1 69.81 93 ARG A C 1
ATOM 751 O O . ARG A 1 93 ? -11.609 10.117 1.898 1 69.81 93 ARG A O 1
ATOM 758 N N . PRO A 1 94 ? -11.984 8.086 1.175 1 63.5 94 PRO A N 1
ATOM 759 C CA . PRO A 1 94 ? -12.75 7.039 0.49 1 63.5 94 PRO A CA 1
ATOM 760 C C . PRO A 1 94 ? -13.594 6.199 1.448 1 63.5 94 PRO A C 1
ATOM 762 O O . PRO A 1 94 ? -13.117 5.82 2.521 1 63.5 94 PRO A O 1
ATOM 765 N N . TYR A 1 95 ? -14.766 6.211 1.478 1 73.94 95 TYR A N 1
ATOM 766 C CA . TYR A 1 95 ? -15.688 5.281 2.125 1 73.94 95 TYR A CA 1
ATOM 767 C C . TYR A 1 95 ? -16.672 4.707 1.121 1 73.94 95 TYR A C 1
ATOM 769 O O . TYR A 1 95 ? -17.297 5.449 0.351 1 73.94 95 TYR A O 1
ATOM 777 N N . TRP A 1 96 ? -16.484 3.383 0.969 1 77.19 96 TRP A N 1
ATOM 778 C CA . TRP A 1 96 ? -17.453 2.75 0.092 1 77.19 96 TRP A CA 1
ATOM 779 C C . TRP A 1 96 ? -18.203 1.642 0.824 1 77.19 96 TRP A C 1
ATOM 781 O O . TRP A 1 96 ? -17.719 1.117 1.83 1 77.19 96 TRP A O 1
ATOM 791 N N . GLU A 1 97 ? -19.484 1.483 0.369 1 76.38 97 GLU A N 1
ATOM 792 C CA . GLU A 1 97 ? -20.328 0.456 0.961 1 76.38 97 GLU A CA 1
ATOM 793 C C . GLU A 1 97 ? -19.812 -0.943 0.634 1 76.38 97 GLU A C 1
ATOM 795 O O . GLU A 1 97 ? -19.125 -1.137 -0.367 1 76.38 97 GLU A O 1
ATOM 800 N N . LYS A 1 98 ? -20.109 -1.849 1.511 1 78 98 LYS A N 1
ATOM 801 C CA . LYS A 1 98 ? -19.672 -3.234 1.361 1 78 98 LYS A CA 1
ATOM 802 C C . LYS A 1 98 ? -20.094 -3.799 0.007 1 78 98 LYS A C 1
ATOM 804 O O . LYS A 1 98 ? -19.375 -4.605 -0.585 1 78 98 LYS A O 1
ATOM 809 N N . ASP A 1 99 ? -21.109 -3.271 -0.556 1 77.25 99 ASP A N 1
ATOM 810 C CA . ASP A 1 99 ? -21.656 -3.857 -1.771 1 77.25 99 ASP A CA 1
ATOM 811 C C . ASP A 1 99 ? -21.266 -3.039 -3.002 1 77.25 99 ASP A C 1
ATOM 813 O O . ASP A 1 99 ? -21.859 -3.203 -4.074 1 77.25 99 ASP A O 1
ATOM 817 N N . ASP A 1 100 ? -20.375 -2.184 -2.803 1 79.25 100 ASP A N 1
ATOM 818 C CA . ASP A 1 100 ? -19.922 -1.436 -3.965 1 79.25 100 ASP A CA 1
ATOM 819 C C . ASP A 1 100 ? -19.219 -2.354 -4.965 1 79.25 100 ASP A C 1
ATOM 821 O O . ASP A 1 100 ? -18.125 -2.857 -4.695 1 79.25 100 ASP A O 1
ATOM 825 N N . ALA A 1 101 ? -19.781 -2.561 -6.09 1 80.44 101 ALA A N 1
ATOM 826 C CA . ALA A 1 101 ? -19.328 -3.527 -7.09 1 80.44 101 ALA A CA 1
ATOM 827 C C . ALA A 1 101 ? -18.016 -3.1 -7.719 1 80.44 101 ALA A C 1
ATOM 829 O O . ALA A 1 101 ? -17.312 -3.918 -8.32 1 80.44 101 ALA A O 1
ATOM 830 N N . SER A 1 102 ? -17.688 -1.862 -7.582 1 77.31 102 SER A N 1
ATOM 831 C CA . SER A 1 102 ? -16.469 -1.377 -8.219 1 77.31 102 SER A CA 1
ATOM 832 C C . SER A 1 102 ? -15.242 -1.639 -7.34 1 77.31 102 SER A C 1
ATOM 834 O O . SER A 1 102 ? -14.102 -1.522 -7.801 1 77.31 102 SER A O 1
ATOM 836 N N . MET A 1 103 ? -15.484 -1.949 -6.09 1 80.12 103 MET A N 1
ATOM 837 C CA . MET A 1 103 ? -14.398 -2.211 -5.152 1 80.12 103 MET A CA 1
ATOM 838 C C . MET A 1 103 ? -14.266 -3.703 -4.871 1 80.12 103 MET A C 1
ATOM 840 O O . MET A 1 103 ? -15.156 -4.301 -4.258 1 80.12 103 MET A O 1
ATOM 844 N N . PRO A 1 104 ? -13.125 -4.195 -5.219 1 83.25 104 PRO A N 1
ATOM 845 C CA . PRO A 1 104 ? -12.953 -5.637 -5.012 1 83.25 104 PRO A CA 1
ATOM 846 C C . PRO A 1 104 ? -12.914 -6.02 -3.533 1 83.25 104 PRO A C 1
ATOM 848 O O . PRO A 1 104 ? -13.297 -7.133 -3.168 1 83.25 104 PRO A O 1
ATOM 851 N N . LEU A 1 105 ? -12.383 -5.188 -2.688 1 88.06 105 LEU A N 1
ATOM 852 C CA . LEU A 1 105 ? -12.359 -5.422 -1.248 1 88.06 105 LEU A CA 1
ATOM 853 C C . LEU A 1 105 ? -13.273 -4.434 -0.522 1 88.06 105 LEU A C 1
ATOM 855 O O . LEU A 1 105 ? -13.375 -3.271 -0.917 1 88.06 105 LEU A O 1
ATOM 859 N N . PRO A 1 106 ? -13.938 -4.875 0.484 1 88.5 106 PRO A N 1
ATOM 860 C CA . PRO A 1 106 ? -14.742 -3.947 1.28 1 88.5 106 PRO A CA 1
ATOM 861 C C . PRO A 1 106 ? -13.891 -2.908 2.012 1 88.5 106 PRO A C 1
ATOM 863 O O . PRO A 1 106 ? -12.68 -3.098 2.174 1 88.5 106 PRO A O 1
ATOM 866 N N . PHE A 1 107 ? -14.57 -1.901 2.369 1 88.19 107 PHE A N 1
ATOM 867 C CA . PHE A 1 107 ? -13.867 -0.871 3.121 1 88.19 107 PHE A CA 1
ATOM 868 C C . PHE A 1 107 ? -13.344 -1.425 4.441 1 88.19 107 PHE A C 1
ATOM 870 O O . PHE A 1 107 ? -12.203 -1.163 4.828 1 88.19 107 PHE A O 1
ATOM 877 N N . ASP A 1 108 ? -14.25 -2.119 5.145 1 89.62 108 ASP A N 1
ATOM 878 C CA . ASP A 1 108 ? -13.844 -2.801 6.367 1 89.62 108 ASP A CA 1
ATOM 879 C C . ASP A 1 108 ? -13.078 -4.086 6.055 1 89.62 108 ASP A C 1
ATOM 881 O O . ASP A 1 108 ? -13.617 -5 5.434 1 89.62 108 ASP A O 1
ATOM 885 N N . LEU A 1 109 ? -11.867 -4.133 6.562 1 92.62 109 LEU A N 1
ATOM 886 C CA . LEU A 1 109 ? -11.008 -5.258 6.203 1 92.62 109 LEU A CA 1
ATOM 887 C C . LEU A 1 109 ? -10.938 -6.273 7.34 1 92.62 109 LEU A C 1
ATOM 889 O O . LEU A 1 109 ? -10.102 -7.172 7.324 1 92.62 109 LEU A O 1
ATOM 893 N N . THR A 1 110 ? -11.812 -6.199 8.289 1 94.19 110 THR A N 1
ATOM 894 C CA . THR A 1 110 ? -11.758 -7.039 9.484 1 94.19 110 THR A CA 1
ATOM 895 C C . THR A 1 110 ? -11.852 -8.516 9.109 1 94.19 110 THR A C 1
ATOM 897 O O . THR A 1 110 ? -11.078 -9.336 9.609 1 94.19 110 THR A O 1
ATOM 900 N N . ASP A 1 111 ? -12.727 -8.906 8.188 1 93.94 111 ASP A N 1
ATOM 901 C CA . ASP A 1 111 ? -12.953 -10.305 7.855 1 93.94 111 ASP A CA 1
ATOM 902 C C . ASP A 1 111 ? -11.734 -10.914 7.16 1 93.94 111 ASP A C 1
ATOM 904 O O . ASP A 1 111 ? -11.305 -12.016 7.504 1 93.94 111 ASP A O 1
ATOM 908 N N . ILE A 1 112 ? -11.18 -10.156 6.195 1 94.31 112 ILE A N 1
ATOM 909 C CA . ILE A 1 112 ? -10.047 -10.711 5.465 1 94.31 112 ILE A CA 1
ATOM 910 C C . ILE A 1 112 ? -8.828 -10.789 6.383 1 94.31 112 ILE A C 1
ATOM 912 O O . ILE A 1 112 ? -8.031 -11.727 6.289 1 94.31 112 ILE A O 1
ATOM 916 N N . VAL A 1 113 ? -8.656 -9.914 7.234 1 96.06 113 VAL A N 1
ATOM 917 C CA . VAL A 1 113 ? -7.562 -9.945 8.195 1 96.06 113 VAL A CA 1
ATOM 918 C C . VAL A 1 113 ? -7.703 -11.172 9.094 1 96.06 113 VAL A C 1
ATOM 920 O O . VAL A 1 113 ? -6.73 -11.898 9.328 1 96.06 113 VAL A O 1
ATOM 923 N N . SER A 1 114 ? -8.93 -11.398 9.539 1 96.31 114 SER A N 1
ATOM 924 C CA . SER A 1 114 ? -9.188 -12.555 10.391 1 96.31 114 SER A CA 1
ATOM 925 C C . SER A 1 114 ? -8.906 -13.859 9.648 1 96.31 114 SER A C 1
ATOM 927 O O . SER A 1 114 ? -8.305 -14.781 10.211 1 96.31 114 SER A O 1
ATOM 929 N N . GLU A 1 115 ? -9.344 -13.914 8.469 1 95.06 115 GLU A N 1
ATOM 930 C CA . GLU A 1 115 ? -9.125 -15.109 7.652 1 95.06 115 GLU A CA 1
ATOM 931 C C . GLU A 1 115 ? -7.637 -15.375 7.453 1 95.06 115 GLU A C 1
ATOM 933 O O . GLU A 1 115 ? -7.176 -16.5 7.617 1 95.06 115 GLU A O 1
ATOM 938 N N . LEU A 1 116 ? -6.887 -14.375 7.18 1 95.56 116 LEU A N 1
ATOM 939 C CA . LEU A 1 116 ? -5.461 -14.531 6.914 1 95.56 116 LEU A CA 1
ATOM 940 C C . LEU A 1 116 ? -4.699 -14.852 8.195 1 95.56 116 LEU A C 1
ATOM 942 O O . LEU A 1 116 ? -3.729 -15.609 8.172 1 95.56 116 LEU A O 1
ATOM 946 N N . ARG A 1 117 ? -5.125 -14.281 9.289 1 94.25 117 ARG A N 1
ATOM 947 C CA . ARG A 1 117 ? -4.523 -14.617 10.57 1 94.25 117 ARG A CA 1
ATOM 948 C C . ARG A 1 117 ? -4.68 -16.109 10.875 1 94.25 117 ARG A C 1
ATOM 950 O O . ARG A 1 117 ? -3.748 -16.75 11.359 1 94.25 117 ARG A O 1
ATOM 957 N N . GLY A 1 118 ? -5.914 -16.609 10.562 1 93.69 118 GLY A N 1
ATOM 958 C CA . GLY A 1 118 ? -6.156 -18.031 10.734 1 93.69 118 GLY A CA 1
ATOM 959 C C . GLY A 1 118 ? -5.258 -18.906 9.867 1 9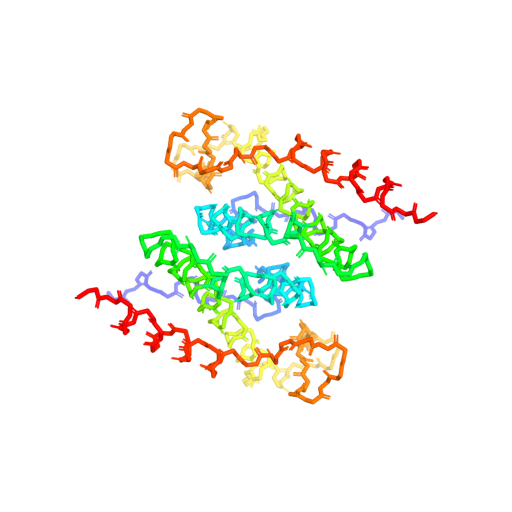3.69 118 GLY A C 1
ATOM 960 O O . GLY A 1 118 ? -4.742 -19.922 10.328 1 93.69 118 GLY A O 1
ATOM 961 N N . GLN A 1 119 ? -5.027 -18.469 8.648 1 90.94 119 GLN A N 1
ATOM 962 C CA . GLN A 1 119 ? -4.168 -19.203 7.734 1 90.94 119 GLN A CA 1
ATOM 963 C C . GLN A 1 119 ? -2.723 -19.219 8.219 1 90.94 119 GLN A C 1
ATOM 965 O O . GLN A 1 119 ? -2.029 -20.234 8.102 1 90.94 119 GLN A O 1
ATOM 970 N N . LEU A 1 120 ? -2.258 -18.109 8.734 1 90.38 120 LEU A N 1
ATOM 971 C CA . LEU A 1 120 ? -0.881 -18 9.203 1 90.38 120 LEU A CA 1
ATOM 972 C C . LEU A 1 120 ? -0.668 -18.875 10.438 1 90.38 120 LEU A C 1
ATOM 974 O O . LEU A 1 120 ? 0.389 -19.5 10.594 1 90.38 120 LEU A O 1
ATOM 978 N N . LEU A 1 121 ? -1.663 -19.031 11.258 1 86.38 121 LEU A N 1
ATOM 979 C CA . LEU A 1 121 ? -1.568 -19.859 12.461 1 86.38 121 LEU A CA 1
ATOM 980 C C . LEU A 1 121 ? -1.578 -21.344 12.102 1 86.38 121 LEU A C 1
ATOM 982 O O . LEU A 1 121 ? -0.897 -22.141 12.75 1 86.38 121 LEU A O 1
ATOM 986 N N . GLU A 1 122 ? -2.262 -21.672 11.031 1 79.56 122 GLU A N 1
ATOM 987 C CA . GLU A 1 122 ? -2.342 -23.062 10.602 1 79.56 122 GLU A CA 1
ATOM 988 C C . GLU A 1 122 ? -1.077 -23.469 9.852 1 79.56 122 GLU A C 1
ATOM 990 O O . GLU A 1 122 ? -0.742 -24.656 9.805 1 79.56 122 GLU A O 1
ATOM 995 N N . ALA A 1 123 ? -0.419 -22.562 9.219 1 67.94 123 ALA A N 1
ATOM 996 C CA . ALA A 1 123 ? 0.775 -22.859 8.43 1 67.94 123 ALA A CA 1
ATOM 997 C C . ALA A 1 123 ? 2.002 -23 9.328 1 67.94 123 ALA A C 1
ATOM 999 O O . ALA A 1 123 ? 3.064 -23.422 8.867 1 67.94 123 ALA A O 1
ATOM 1000 N N . ARG A 1 124 ? 1.797 -22.5 10.484 1 64.38 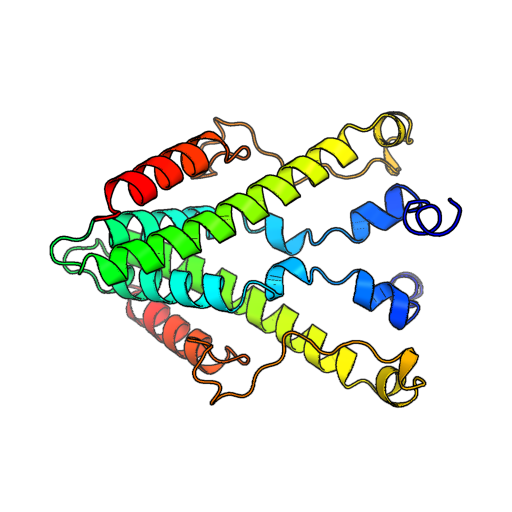124 ARG A N 1
ATOM 1001 C CA . ARG A 1 124 ? 2.926 -22.688 11.391 1 64.38 124 ARG A CA 1
ATOM 1002 C C . ARG A 1 124 ? 3.137 -24.156 11.703 1 64.38 124 ARG A C 1
ATOM 1004 O O . ARG A 1 124 ? 2.184 -24.875 12.023 1 64.38 124 ARG A O 1
ATOM 1011 N N . PRO A 1 125 ? 4.363 -24.5 11.328 1 57.84 125 PRO A N 1
ATOM 1012 C CA . PRO A 1 125 ? 4.594 -25.922 11.609 1 57.84 125 PRO A CA 1
ATOM 1013 C C . PRO A 1 125 ? 4.305 -26.297 13.07 1 57.84 125 PRO A C 1
ATOM 1015 O O . PRO A 1 125 ? 4.383 -25.438 13.953 1 57.84 125 PRO A O 1
ATOM 1018 N N . SER B 1 1 ? -3.838 35.312 -9.781 1 21.59 1 SER B N 1
ATOM 1019 C CA . SER B 1 1 ? -2.439 35.125 -9.414 1 21.59 1 SER B CA 1
ATOM 1020 C C . SER B 1 1 ? -2.312 34.625 -7.973 1 21.59 1 SER B C 1
ATOM 1022 O O . SER B 1 1 ? -1.271 34.094 -7.586 1 21.59 1 SER B O 1
ATOM 1024 N N . GLU B 1 2 ? -3.105 34.938 -6.938 1 22.88 2 GLU B N 1
ATOM 1025 C CA . GLU B 1 2 ? -3.023 35.031 -5.48 1 22.88 2 GLU B CA 1
ATOM 1026 C C . GLU B 1 2 ? -3.35 33.688 -4.84 1 22.88 2 GLU B C 1
ATOM 1028 O O . GLU B 1 2 ? -3.088 33.469 -3.654 1 22.88 2 GLU B O 1
ATOM 1033 N N . LYS B 1 3 ? -4.215 32.875 -5.383 1 27.02 3 LYS B N 1
ATOM 1034 C CA . LYS B 1 3 ? -4.906 31.844 -4.629 1 27.02 3 LYS B CA 1
ATOM 1035 C C . LYS B 1 3 ? -4.031 30.609 -4.477 1 27.02 3 LYS B C 1
ATOM 1037 O O . LYS B 1 3 ? -4.445 29.625 -3.861 1 27.02 3 LYS B O 1
ATOM 1042 N N . VAL B 1 4 ? -2.949 30.375 -5.23 1 28.64 4 VAL B N 1
ATOM 1043 C CA . VAL B 1 4 ? -2.061 29.219 -5.234 1 28.64 4 VAL B CA 1
ATOM 1044 C C . VAL B 1 4 ? -1.086 29.312 -4.066 1 28.64 4 VAL B C 1
ATOM 1046 O O . VAL B 1 4 ? -0.263 28.422 -3.863 1 28.64 4 VAL B O 1
ATOM 1049 N N . SER B 1 5 ? -0.894 30.406 -3.273 1 25.67 5 SER B N 1
ATOM 1050 C CA . SER B 1 5 ? 0.22 30.719 -2.387 1 25.67 5 SER B CA 1
ATOM 1051 C C . SER B 1 5 ? 0.063 30.031 -1.035 1 25.67 5 SER B C 1
ATOM 1053 O O . SER B 1 5 ? 1.046 29.828 -0.322 1 25.67 5 SER B O 1
ATOM 1055 N N . LYS B 1 6 ? -1.134 30.078 -0.495 1 31.94 6 LYS B N 1
ATOM 1056 C CA . LYS B 1 6 ? -1.299 29.875 0.942 1 31.94 6 LYS B CA 1
ATOM 1057 C C . LYS B 1 6 ? -1.085 28.406 1.318 1 31.94 6 LYS B C 1
ATOM 1059 O O . LYS B 1 6 ? -1.089 28.062 2.5 1 31.94 6 LYS B O 1
ATOM 1064 N N . PHE B 1 7 ? -1.262 27.484 0.436 1 31.17 7 PHE B N 1
ATOM 1065 C CA . PHE B 1 7 ? -1.091 26.078 0.824 1 31.17 7 PHE B CA 1
ATOM 1066 C C . PHE B 1 7 ? 0.386 25.75 0.984 1 31.17 7 PHE B C 1
ATOM 1068 O O . PHE B 1 7 ? 0.734 24.609 1.333 1 31.17 7 PHE B O 1
ATOM 1075 N N . ASN B 1 8 ? 1.391 26.469 0.532 1 30 8 ASN B N 1
ATOM 1076 C CA . ASN B 1 8 ? 2.842 26.328 0.563 1 30 8 ASN B CA 1
ATOM 1077 C C . ASN B 1 8 ? 3.412 26.688 1.93 1 30 8 ASN B C 1
ATOM 1079 O O . ASN B 1 8 ? 4.629 26.656 2.129 1 30 8 ASN B O 1
ATOM 1083 N N . SER B 1 9 ? 2.797 27.547 2.654 1 30.47 9 SER B N 1
ATOM 1084 C CA . SER B 1 9 ? 3.49 27.984 3.863 1 30.47 9 SER B CA 1
ATOM 1085 C C . SER B 1 9 ? 3.506 26.875 4.918 1 30.47 9 SER B C 1
ATOM 1087 O O . SER B 1 9 ? 2.664 26.859 5.82 1 30.47 9 SER B O 1
ATOM 1089 N N . VAL B 1 10 ? 3.6 25.625 4.594 1 36.62 10 VAL B N 1
ATOM 1090 C CA . VAL B 1 10 ? 3.871 24.531 5.527 1 36.62 10 VAL B CA 1
ATOM 1091 C C . VAL B 1 10 ? 5.051 24.906 6.422 1 36.62 10 VAL B C 1
ATOM 1093 O O . VAL B 1 10 ? 6.129 25.234 5.934 1 36.62 10 VAL B O 1
ATOM 1096 N N . GLU B 1 11 ? 4.848 25.406 7.496 1 41.34 11 GLU B N 1
ATOM 1097 C CA . GLU B 1 11 ? 6.008 25.328 8.383 1 41.34 11 GLU B CA 1
ATOM 1098 C C . GLU B 1 11 ? 6.766 24.016 8.195 1 41.34 11 GLU B C 1
ATOM 1100 O O . GLU B 1 11 ? 6.156 22.953 8.133 1 41.34 11 GLU B O 1
ATOM 1105 N N . PRO B 1 12 ? 8.016 24.031 7.652 1 41.91 12 PRO B N 1
ATOM 1106 C CA . PRO B 1 12 ? 8.797 22.891 7.191 1 41.91 12 PRO B CA 1
ATOM 1107 C C . PRO B 1 12 ? 8.625 21.656 8.078 1 41.91 12 PRO B C 1
ATOM 1109 O O . PRO B 1 12 ? 8.547 20.531 7.57 1 41.91 12 PRO B O 1
ATOM 1112 N N . CYS B 1 13 ? 8.836 21.812 9.344 1 40.75 13 CYS B N 1
ATOM 1113 C CA . CYS B 1 13 ? 8.836 20.688 10.273 1 40.75 13 CYS B CA 1
ATOM 1114 C C . CYS B 1 13 ? 7.453 20.047 10.359 1 40.75 13 CYS B C 1
ATOM 1116 O O . CYS B 1 13 ? 7.34 18.828 10.461 1 40.75 13 CYS B O 1
ATOM 1118 N N . ARG B 1 14 ? 6.523 20.938 10.508 1 42.53 14 ARG B N 1
ATOM 1119 C CA . ARG B 1 14 ? 5.164 20.484 10.789 1 42.53 14 ARG B CA 1
ATOM 1120 C C . ARG B 1 14 ? 4.59 19.703 9.617 1 42.53 14 ARG B C 1
ATOM 1122 O O . ARG B 1 14 ? 3.785 18.781 9.797 1 42.53 14 ARG B O 1
ATOM 1129 N N . GLU B 1 15 ? 5.027 20 8.422 1 48.03 15 GLU B N 1
ATOM 1130 C CA . GLU B 1 15 ? 4.535 19.328 7.227 1 48.03 15 GLU B CA 1
ATOM 1131 C C . GLU B 1 15 ? 5.121 17.922 7.113 1 48.03 15 GLU B C 1
ATOM 1133 O O . GLU B 1 15 ? 4.461 17 6.613 1 48.03 15 GLU B O 1
ATOM 1138 N N . VAL B 1 16 ? 6.371 17.812 7.512 1 48 16 VAL B N 1
ATOM 1139 C CA . VAL B 1 16 ? 6.961 16.484 7.504 1 48 16 VAL B CA 1
ATOM 1140 C C . VAL B 1 16 ? 6.125 15.539 8.367 1 48 16 VAL B C 1
ATOM 1142 O O . VAL B 1 16 ? 5.961 14.367 8.039 1 48 16 VAL B O 1
ATOM 1145 N N . GLN B 1 17 ? 5.637 16.156 9.414 1 49.09 17 GLN B N 1
ATOM 1146 C CA . GLN B 1 17 ? 4.871 15.289 10.297 1 49.09 17 GLN B CA 1
ATOM 1147 C C . GLN B 1 17 ? 3.557 14.867 9.656 1 49.09 17 GLN B C 1
ATOM 1149 O O . GLN B 1 17 ? 2.949 13.875 10.062 1 49.09 17 GLN B O 1
ATOM 1154 N N . LYS B 1 18 ? 3.273 15.672 8.508 1 51.31 18 LYS B N 1
ATOM 1155 C CA . LYS B 1 18 ? 1.985 15.406 7.875 1 51.31 18 LYS B CA 1
ATOM 1156 C C . LYS B 1 18 ? 2.125 14.398 6.738 1 51.31 18 LYS B C 1
ATOM 1158 O O . LYS B 1 18 ? 1.146 14.07 6.066 1 51.31 18 LYS B O 1
ATOM 1163 N N . TRP B 1 19 ? 3.275 14.125 6.473 1 54.94 19 TRP B N 1
ATOM 1164 C CA . TRP B 1 19 ? 3.496 13.227 5.344 1 54.94 19 TRP B CA 1
ATOM 1165 C C . TRP B 1 19 ? 3.07 11.805 5.691 1 54.94 19 TRP B C 1
ATOM 1167 O O . TRP B 1 19 ? 3.262 11.352 6.824 1 54.94 19 TRP B O 1
ATOM 1177 N N . PRO B 1 20 ? 2.141 11.352 4.902 1 56.94 20 PRO B N 1
ATOM 1178 C CA . PRO B 1 20 ? 1.719 9.969 5.141 1 56.94 20 PRO B CA 1
ATOM 1179 C C . PRO B 1 20 ? 2.893 8.992 5.172 1 56.94 20 PRO B C 1
ATOM 1181 O O . PRO B 1 20 ? 3.104 8.242 4.215 1 56.94 20 PRO B O 1
ATOM 1184 N N . PHE B 1 21 ? 3.619 9.203 6.16 1 59.06 21 PHE B N 1
ATOM 1185 C CA . PHE B 1 21 ? 4.75 8.32 6.402 1 59.06 21 PHE B CA 1
ATOM 1186 C C . PHE B 1 21 ? 4.309 6.859 6.375 1 59.06 21 PHE B C 1
ATOM 1188 O O . PHE B 1 21 ? 5.059 5.988 5.934 1 59.06 21 PHE B O 1
ATOM 1195 N N . CYS B 1 22 ? 3.158 6.828 6.773 1 56.44 22 CYS B N 1
ATOM 1196 C CA . CYS B 1 22 ? 2.674 5.461 6.938 1 56.44 22 CYS B CA 1
ATOM 1197 C C . CYS B 1 22 ? 2.682 4.719 5.609 1 56.44 22 CYS B C 1
ATOM 1199 O O . CYS B 1 22 ? 2.988 3.525 5.562 1 56.44 22 CYS B O 1
ATOM 1201 N N . CYS B 1 23 ? 2.404 5.535 4.57 1 57.84 23 CYS B N 1
ATOM 1202 C CA . CYS B 1 23 ? 2.318 4.844 3.289 1 57.84 23 CYS B CA 1
ATOM 1203 C C . CYS B 1 23 ? 3.693 4.375 2.828 1 57.84 23 CYS B C 1
ATOM 1205 O O . CYS B 1 23 ? 3.799 3.455 2.016 1 57.84 23 CYS B O 1
ATOM 1207 N N . ILE B 1 24 ? 4.719 5.023 3.367 1 59.66 24 ILE B N 1
ATOM 1208 C CA . ILE B 1 24 ? 6.051 4.688 2.883 1 59.66 24 ILE B CA 1
ATOM 1209 C C . ILE B 1 24 ? 6.762 3.795 3.896 1 59.66 24 ILE B C 1
ATOM 1211 O O . ILE B 1 24 ? 7.699 3.072 3.549 1 59.66 24 ILE B O 1
ATOM 1215 N N . GLN B 1 25 ? 6.27 3.723 5.082 1 58 25 GLN B N 1
ATOM 1216 C CA . GLN B 1 25 ? 6.969 3.014 6.148 1 58 25 GLN B CA 1
ATOM 1217 C C . GLN B 1 25 ? 6.992 1.511 5.887 1 58 25 GLN B C 1
ATOM 1219 O O . GLN B 1 25 ? 7.926 0.819 6.293 1 58 25 GLN B O 1
ATOM 1224 N N . ASP B 1 26 ? 6.07 1.061 5.293 1 65.56 26 ASP B N 1
ATOM 1225 C CA . ASP B 1 26 ? 5.977 -0.388 5.137 1 65.56 26 ASP B CA 1
ATOM 1226 C C . ASP B 1 26 ? 6.781 -0.866 3.934 1 65.56 26 ASP B C 1
ATOM 1228 O O . ASP B 1 26 ? 6.32 -1.712 3.166 1 65.56 26 ASP B O 1
ATOM 1232 N N . GLY B 1 27 ? 8.047 -0.404 4.008 1 74.62 27 GLY B N 1
ATOM 1233 C CA . GLY B 1 27 ? 8.898 -0.705 2.869 1 74.62 27 GLY B CA 1
ATOM 1234 C C . GLY B 1 27 ? 9.102 -2.193 2.652 1 74.62 27 GLY B C 1
ATOM 1235 O O . GLY B 1 27 ? 9.031 -2.678 1.521 1 74.62 27 GLY B O 1
ATOM 1236 N N . LYS B 1 28 ? 9.305 -2.875 3.852 1 82.38 28 LYS B N 1
ATOM 1237 C CA . LYS B 1 28 ? 9.602 -4.297 3.715 1 82.38 28 LYS B CA 1
ATOM 1238 C C . LYS B 1 28 ? 8.359 -5.082 3.309 1 82.38 28 LYS B C 1
ATOM 1240 O O . LYS B 1 28 ? 8.406 -5.91 2.398 1 82.38 28 LYS B O 1
ATOM 1245 N N . ASN B 1 29 ? 7.301 -4.762 3.953 1 83.94 29 ASN B N 1
ATOM 1246 C CA . ASN B 1 29 ? 6.059 -5.461 3.639 1 83.94 29 ASN B CA 1
ATOM 1247 C C . ASN B 1 29 ? 5.586 -5.152 2.221 1 83.94 29 ASN B C 1
ATOM 1249 O O . ASN B 1 29 ? 5.121 -6.043 1.511 1 83.94 29 ASN B O 1
ATOM 1253 N N . PHE B 1 30 ? 5.715 -3.965 1.863 1 84.94 30 PHE B N 1
ATOM 1254 C CA . PHE B 1 30 ? 5.336 -3.555 0.517 1 84.94 30 PHE B CA 1
ATOM 1255 C C . PHE B 1 30 ? 6.172 -4.285 -0.528 1 84.94 30 PHE B C 1
ATOM 1257 O O . PHE B 1 30 ? 5.648 -4.715 -1.559 1 84.94 30 PHE B O 1
ATOM 1264 N N . SER B 1 31 ? 7.449 -4.414 -0.209 1 87.75 31 SER B N 1
ATOM 1265 C CA . SER B 1 31 ? 8.344 -5.09 -1.141 1 87.75 31 SER B CA 1
ATOM 1266 C C . SER B 1 31 ? 7.969 -6.559 -1.301 1 87.75 31 SER B C 1
ATOM 1268 O O . SER B 1 31 ? 7.961 -7.086 -2.416 1 87.75 31 SER B O 1
ATOM 1270 N N . ARG B 1 32 ? 7.695 -7.164 -0.194 1 88.69 32 ARG B N 1
ATOM 1271 C CA . ARG B 1 32 ? 7.328 -8.578 -0.235 1 88.69 32 ARG B CA 1
ATOM 1272 C C . ARG B 1 32 ? 6.004 -8.781 -0.964 1 88.69 32 ARG B C 1
ATOM 1274 O O . ARG B 1 32 ? 5.859 -9.727 -1.742 1 88.69 32 ARG B O 1
ATOM 1281 N N . MET B 1 33 ? 5.078 -7.902 -0.739 1 90.12 33 MET B N 1
ATOM 1282 C CA . MET B 1 33 ? 3.801 -7.961 -1.443 1 90.12 33 MET B CA 1
ATOM 1283 C C . MET B 1 33 ? 3.994 -7.762 -2.943 1 90.12 33 MET B C 1
ATOM 1285 O O . MET B 1 33 ? 3.402 -8.477 -3.752 1 90.12 33 MET B O 1
ATOM 1289 N N . THR B 1 34 ? 4.801 -6.773 -3.242 1 92.06 34 THR B N 1
ATOM 1290 C CA . THR B 1 34 ? 5.082 -6.516 -4.648 1 92.06 34 THR B CA 1
ATOM 1291 C C . THR B 1 34 ? 5.68 -7.75 -5.32 1 92.06 34 THR B C 1
ATOM 1293 O O . THR B 1 34 ? 5.273 -8.117 -6.426 1 92.06 34 THR B O 1
ATOM 1296 N N . ASN B 1 35 ? 6.613 -8.422 -4.605 1 92.81 35 ASN B N 1
ATOM 1297 C CA . ASN B 1 35 ? 7.23 -9.625 -5.16 1 92.81 35 ASN B CA 1
ATOM 1298 C C . ASN B 1 35 ? 6.199 -10.719 -5.406 1 92.81 35 ASN B C 1
ATOM 1300 O O . ASN B 1 35 ? 6.25 -11.414 -6.426 1 92.81 35 ASN B O 1
ATOM 1304 N N . ALA B 1 36 ? 5.34 -10.867 -4.426 1 94.75 36 ALA B N 1
ATOM 1305 C CA . ALA B 1 36 ? 4.277 -11.859 -4.594 1 94.75 36 ALA B CA 1
ATOM 1306 C C . ALA B 1 36 ? 3.418 -11.539 -5.812 1 94.75 36 ALA B C 1
ATOM 1308 O O . ALA B 1 36 ? 3.059 -12.438 -6.578 1 94.75 36 ALA B O 1
ATOM 1309 N N . VAL B 1 37 ? 3.135 -10.305 -6.023 1 96.44 37 VAL B N 1
ATOM 1310 C CA . VAL B 1 37 ? 2.334 -9.883 -7.168 1 96.44 37 VAL B CA 1
ATOM 1311 C C . VAL B 1 37 ? 3.094 -10.164 -8.461 1 96.44 37 VAL B C 1
ATOM 1313 O O . VAL B 1 37 ? 2.516 -10.648 -9.438 1 96.44 37 VAL B O 1
ATOM 1316 N N . LEU B 1 38 ? 4.359 -9.898 -8.469 1 94.81 38 LEU B N 1
ATOM 1317 C CA . LEU B 1 38 ? 5.176 -10.109 -9.656 1 94.81 38 LEU B CA 1
ATOM 1318 C C . LEU B 1 38 ? 5.254 -11.594 -10.008 1 94.81 38 LEU B C 1
ATOM 1320 O O . LEU B 1 38 ? 5.285 -11.953 -11.188 1 94.81 38 LEU B O 1
ATOM 1324 N N . HIS B 1 39 ? 5.273 -12.414 -9 1 94.12 39 HIS B N 1
ATOM 1325 C CA . HIS B 1 39 ? 5.227 -13.852 -9.25 1 94.12 39 HIS B CA 1
ATOM 1326 C C . HIS B 1 39 ? 3.885 -14.266 -9.844 1 94.12 39 HIS B C 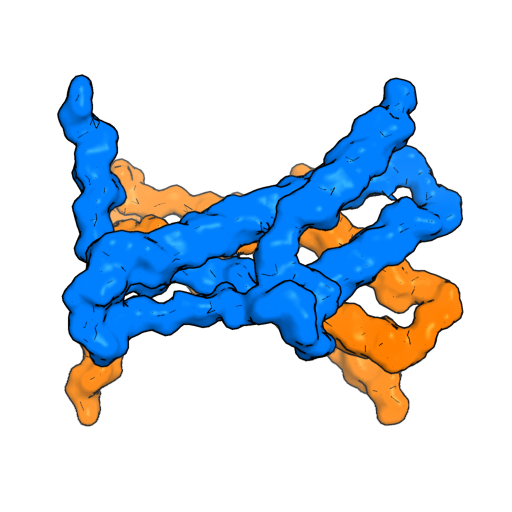1
ATOM 1328 O O . HIS B 1 39 ? 3.832 -15.094 -10.758 1 94.12 39 HIS B O 1
ATOM 1334 N N . GLU B 1 40 ? 2.799 -13.664 -9.367 1 95 40 GLU B N 1
ATOM 1335 C CA . GLU B 1 40 ? 1.457 -14 -9.828 1 95 40 GLU B CA 1
ATOM 1336 C C . GLU B 1 40 ? 1.27 -13.625 -11.297 1 95 40 GLU B C 1
ATOM 1338 O O . GLU B 1 40 ? 0.659 -14.375 -12.062 1 95 40 GLU B O 1
ATOM 1343 N N . VAL B 1 41 ? 1.782 -12.516 -11.703 1 93.81 41 VAL B N 1
ATOM 1344 C CA . VAL B 1 41 ? 1.61 -12.023 -13.062 1 93.81 41 VAL B CA 1
ATOM 1345 C C . VAL B 1 41 ? 2.299 -12.969 -14.047 1 93.81 41 VAL B C 1
ATOM 1347 O O . VAL B 1 41 ? 1.932 -13.031 -15.219 1 93.81 41 VAL B O 1
ATOM 1350 N N . LYS B 1 42 ? 3.26 -13.695 -13.594 1 92 42 LYS B N 1
ATOM 1351 C CA . LYS B 1 42 ? 4.02 -14.602 -14.445 1 92 42 LYS B CA 1
ATOM 1352 C C . LYS B 1 42 ? 3.414 -16 -14.445 1 92 42 LYS B C 1
ATOM 1354 O O . LYS B 1 42 ? 3.93 -16.906 -15.102 1 92 42 LYS B O 1
ATOM 1359 N N . ARG B 1 43 ? 2.408 -16.172 -13.68 1 91.94 43 ARG B N 1
ATOM 1360 C CA . ARG B 1 43 ? 1.786 -17.484 -13.578 1 91.94 43 ARG B CA 1
ATOM 1361 C C . ARG B 1 43 ? 1.312 -17.969 -14.945 1 91.94 43 ARG B C 1
ATOM 1363 O O . ARG B 1 43 ? 0.635 -17.234 -15.672 1 91.94 43 ARG B O 1
ATOM 1370 N N . GLU B 1 44 ? 1.577 -19.219 -15.164 1 89.38 44 GLU B N 1
ATOM 1371 C CA . GLU B 1 44 ? 1.13 -19.828 -16.422 1 89.38 44 GLU B CA 1
ATOM 1372 C C . GLU B 1 44 ? -0.387 -19.984 -16.438 1 89.38 44 GLU B C 1
ATOM 1374 O O . GLU B 1 44 ? -0.983 -20.422 -15.453 1 89.38 44 GLU B O 1
ATOM 1379 N N . GLY B 1 45 ? -0.989 -19.547 -17.484 1 89.75 45 GLY B N 1
ATOM 1380 C CA . GLY B 1 45 ? -2.424 -19.734 -17.625 1 89.75 45 GLY B CA 1
ATOM 1381 C C . GLY B 1 45 ? -3.23 -18.531 -17.172 1 89.75 45 GLY B C 1
ATOM 1382 O O . GLY B 1 45 ? -4.461 -18.531 -17.281 1 89.75 45 GLY B O 1
ATOM 1383 N N . LEU B 1 46 ? -2.604 -17.594 -16.625 1 90.69 46 LEU B N 1
ATOM 1384 C CA . LEU B 1 46 ? -3.301 -16.375 -16.25 1 90.69 46 LEU B CA 1
ATOM 1385 C C . LEU B 1 46 ? -3.83 -15.656 -17.5 1 90.69 46 LEU B C 1
ATOM 1387 O O . LEU B 1 46 ? -3.062 -15.336 -18.406 1 90.69 46 LEU B O 1
ATOM 1391 N N . PRO B 1 47 ? -5.145 -15.523 -17.562 1 93.38 47 PRO B N 1
ATOM 1392 C CA . PRO B 1 47 ? -5.68 -14.812 -18.719 1 93.38 47 PRO B CA 1
ATOM 1393 C C . PRO B 1 47 ? -5.07 -13.422 -18.891 1 93.38 47 PRO B C 1
ATOM 1395 O O . PRO B 1 47 ? -4.812 -12.727 -17.906 1 93.38 47 PRO B O 1
ATOM 1398 N N . VAL B 1 48 ? -4.906 -13.008 -20.141 1 91.25 48 VAL B N 1
ATOM 1399 C CA . VAL B 1 48 ? -4.25 -11.75 -20.484 1 91.25 48 VAL B CA 1
ATOM 1400 C C . VAL B 1 48 ? -4.988 -10.578 -19.828 1 91.25 48 VAL B C 1
ATOM 1402 O O . VAL B 1 48 ? -4.363 -9.648 -19.328 1 91.25 48 VAL B O 1
ATOM 1405 N N . GLU B 1 49 ? -6.254 -10.609 -19.891 1 90.75 49 GLU B N 1
ATOM 1406 C CA . GLU B 1 49 ? -7.055 -9.539 -19.312 1 90.75 49 GLU B CA 1
ATOM 1407 C C . GLU B 1 49 ? -6.777 -9.391 -17.812 1 90.75 49 GLU B C 1
ATOM 1409 O O . GLU B 1 49 ? -6.66 -8.273 -17.312 1 90.75 49 GLU B O 1
ATOM 1414 N N . GLN B 1 50 ? -6.648 -10.5 -17.125 1 90 50 GLN B N 1
ATOM 1415 C CA . GLN B 1 50 ? -6.359 -10.477 -15.695 1 90 50 GLN B CA 1
ATOM 1416 C C . GLN B 1 50 ? -4.93 -10.016 -15.43 1 90 50 GLN B C 1
ATOM 1418 O O . GLN B 1 50 ? -4.684 -9.242 -14.5 1 90 50 GLN B O 1
ATOM 1423 N N . ARG B 1 51 ? -4.02 -10.492 -16.203 1 92.44 51 ARG B N 1
ATOM 1424 C CA . ARG B 1 51 ? -2.629 -10.07 -16.078 1 92.44 51 ARG B CA 1
ATOM 1425 C C . ARG B 1 51 ? -2.5 -8.555 -16.219 1 92.44 51 ARG B C 1
ATOM 1427 O O . ARG B 1 51 ? -1.812 -7.91 -15.422 1 92.44 51 ARG B O 1
ATOM 1434 N N . ASN B 1 52 ? -3.197 -7.973 -17.172 1 92.62 52 ASN B N 1
ATOM 1435 C CA . ASN B 1 52 ? -3.137 -6.535 -17.406 1 92.62 52 ASN B CA 1
ATOM 1436 C C . ASN B 1 52 ? -3.742 -5.75 -16.25 1 92.62 52 ASN B C 1
ATOM 1438 O O . ASN B 1 52 ? -3.254 -4.672 -15.906 1 92.62 52 ASN B O 1
ATOM 1442 N N . GLU B 1 53 ? -4.785 -6.32 -15.742 1 90.56 53 GLU B N 1
ATOM 1443 C CA . GLU B 1 53 ? -5.406 -5.676 -14.594 1 90.56 53 GLU B CA 1
ATOM 1444 C C . GLU B 1 53 ? -4.441 -5.613 -13.414 1 90.56 53 GLU B C 1
ATOM 1446 O O . GLU B 1 53 ? -4.336 -4.582 -12.742 1 90.56 53 GLU B O 1
ATOM 1451 N N . ILE B 1 54 ? -3.752 -6.73 -13.18 1 93.44 54 ILE B N 1
ATOM 1452 C CA . ILE B 1 54 ? -2.805 -6.793 -12.07 1 93.44 54 ILE B CA 1
ATOM 1453 C C . ILE B 1 54 ? -1.629 -5.859 -12.344 1 93.44 54 ILE B C 1
ATOM 1455 O O . ILE B 1 54 ? -1.217 -5.094 -11.469 1 93.44 54 ILE B O 1
ATOM 1459 N N . LEU B 1 55 ? -1.159 -5.883 -13.562 1 94.94 55 LEU B N 1
ATOM 1460 C CA . LEU B 1 55 ? -0.033 -5.035 -13.938 1 94.94 55 LEU B CA 1
ATOM 1461 C C . LEU B 1 55 ? -0.391 -3.561 -13.789 1 94.94 55 LEU B C 1
ATOM 1463 O O . LEU B 1 55 ? 0.408 -2.771 -13.273 1 94.94 55 LEU B O 1
ATOM 1467 N N . THR B 1 56 ? -1.554 -3.217 -14.164 1 93.38 56 THR B N 1
ATOM 1468 C CA . THR B 1 56 ? -2.01 -1.836 -14.047 1 93.38 56 THR B CA 1
ATOM 1469 C C . THR B 1 56 ? -2.092 -1.412 -12.586 1 93.38 56 THR B C 1
ATOM 1471 O O . THR B 1 56 ? -1.646 -0.321 -12.219 1 93.38 56 THR B O 1
ATOM 1474 N N . ALA B 1 57 ? -2.582 -2.273 -11.82 1 90.88 57 ALA B N 1
ATOM 1475 C CA . ALA B 1 57 ? -2.754 -1.965 -10.406 1 90.88 57 ALA B CA 1
ATOM 1476 C C . ALA B 1 57 ? -1.405 -1.797 -9.711 1 90.88 57 ALA B C 1
ATOM 1478 O O . ALA B 1 57 ? -1.194 -0.83 -8.977 1 90.88 57 ALA B O 1
ATOM 1479 N N . ILE B 1 58 ? -0.498 -2.732 -9.922 1 94.06 58 ILE B N 1
ATOM 1480 C CA . ILE B 1 58 ? 0.791 -2.678 -9.234 1 94.06 58 ILE B CA 1
ATOM 1481 C C . ILE B 1 58 ? 1.604 -1.497 -9.766 1 94.06 58 ILE B C 1
ATOM 1483 O O . ILE B 1 58 ? 2.328 -0.845 -9.008 1 94.06 58 ILE B O 1
ATOM 1487 N N . LEU B 1 59 ? 1.438 -1.199 -11.031 1 94.31 59 LEU B N 1
ATOM 1488 C CA . LEU B 1 59 ? 2.131 -0.048 -11.602 1 94.31 59 LEU B CA 1
ATOM 1489 C C . LEU B 1 59 ? 1.639 1.249 -10.969 1 94.31 59 LEU B C 1
ATOM 1491 O O . LEU B 1 59 ? 2.441 2.115 -10.617 1 94.31 59 LEU B O 1
ATOM 1495 N N . ALA B 1 60 ? 0.396 1.383 -10.898 1 89.75 60 ALA B N 1
ATOM 1496 C CA . ALA B 1 60 ? -0.168 2.572 -10.266 1 89.75 60 ALA B CA 1
ATOM 1497 C C . ALA B 1 60 ? 0.34 2.727 -8.836 1 89.75 60 ALA B C 1
ATOM 1499 O O . ALA B 1 60 ? 0.732 3.822 -8.43 1 89.75 60 ALA B O 1
ATOM 1500 N N . SER B 1 61 ? 0.334 1.668 -8.117 1 86.38 61 SER B N 1
ATOM 1501 C CA . SER B 1 61 ? 0.771 1.688 -6.727 1 86.38 61 SER B CA 1
ATOM 1502 C C . SER B 1 61 ? 2.248 2.045 -6.617 1 86.38 61 SER B C 1
ATOM 1504 O O . SER B 1 61 ? 2.627 2.902 -5.812 1 86.38 61 SER B O 1
ATOM 1506 N N . LEU B 1 62 ? 3.066 1.389 -7.371 1 90.81 62 LEU B N 1
ATOM 1507 C CA . LEU B 1 62 ? 4.504 1.634 -7.336 1 90.81 62 LEU B CA 1
ATOM 1508 C C . LEU B 1 62 ? 4.824 3.057 -7.777 1 90.81 62 LEU B C 1
ATOM 1510 O O . LEU B 1 62 ? 5.723 3.697 -7.227 1 90.81 62 LEU B O 1
ATOM 1514 N N . THR B 1 63 ? 4.09 3.549 -8.711 1 90.69 63 THR B N 1
ATOM 1515 C CA . THR B 1 63 ? 4.293 4.914 -9.18 1 90.69 63 THR B CA 1
ATOM 1516 C C . THR B 1 63 ? 3.951 5.918 -8.078 1 90.69 63 THR B C 1
ATOM 1518 O O . THR B 1 63 ? 4.707 6.859 -7.836 1 90.69 63 THR B O 1
ATOM 1521 N N . ALA B 1 64 ? 2.85 5.695 -7.457 1 84.06 64 ALA B N 1
ATOM 1522 C CA . ALA B 1 64 ? 2.455 6.574 -6.359 1 84.06 64 ALA B CA 1
ATOM 1523 C C . ALA B 1 64 ? 3.49 6.555 -5.242 1 84.06 64 ALA B C 1
ATOM 1525 O O . ALA B 1 64 ? 3.842 7.602 -4.695 1 84.06 64 ALA B O 1
ATOM 1526 N N . ARG B 1 65 ? 3.938 5.375 -4.945 1 84.5 65 ARG B N 1
ATOM 1527 C CA . ARG B 1 65 ? 4.934 5.25 -3.883 1 84.5 65 ARG B CA 1
ATOM 1528 C C . ARG B 1 65 ? 6.242 5.93 -4.277 1 84.5 65 ARG B C 1
ATOM 1530 O O . ARG B 1 65 ? 6.871 6.598 -3.457 1 84.5 65 ARG B O 1
ATOM 1537 N N . GLN B 1 66 ? 6.602 5.695 -5.496 1 87.38 66 GLN B N 1
ATOM 1538 C CA . GLN B 1 66 ? 7.812 6.348 -5.992 1 87.38 66 GLN B CA 1
ATOM 1539 C C . GLN B 1 66 ? 7.707 7.863 -5.879 1 87.38 66 GLN B C 1
ATOM 1541 O O . GLN B 1 66 ? 8.656 8.523 -5.449 1 87.38 66 GLN B O 1
ATOM 1546 N N . ASN B 1 67 ? 6.578 8.43 -6.23 1 85.81 67 ASN B N 1
ATOM 1547 C CA . ASN B 1 67 ? 6.371 9.875 -6.16 1 85.81 67 ASN B CA 1
ATOM 1548 C C . ASN B 1 67 ? 6.43 10.375 -4.719 1 85.81 67 ASN B C 1
ATOM 1550 O O . ASN B 1 67 ? 7.062 11.398 -4.438 1 85.81 67 ASN B O 1
ATOM 1554 N N . LEU B 1 68 ? 5.82 9.672 -3.846 1 80.62 68 LEU B N 1
ATOM 1555 C CA . LEU B 1 68 ? 5.824 10.055 -2.439 1 80.62 68 LEU B CA 1
ATOM 1556 C C . LEU B 1 68 ? 7.23 9.969 -1.854 1 80.62 68 LEU B C 1
ATOM 1558 O O . LEU B 1 68 ? 7.656 10.852 -1.113 1 80.62 68 LEU B O 1
ATOM 1562 N N . ARG B 1 69 ? 7.871 8.875 -2.152 1 82.81 69 ARG B N 1
ATOM 1563 C CA . ARG B 1 69 ? 9.234 8.695 -1.661 1 82.81 69 ARG B CA 1
ATOM 1564 C C . ARG B 1 69 ? 10.148 9.812 -2.168 1 82.81 69 ARG B C 1
ATOM 1566 O O . ARG B 1 69 ? 10.992 10.312 -1.425 1 82.81 69 ARG B O 1
ATOM 1573 N N . ARG B 1 70 ? 9.953 10.109 -3.457 1 84.5 70 ARG B N 1
ATOM 1574 C CA . ARG B 1 70 ? 10.758 11.18 -4.043 1 84.5 70 ARG B CA 1
ATOM 1575 C C . ARG B 1 70 ? 10.484 12.508 -3.35 1 84.5 70 ARG B C 1
ATOM 1577 O O . ARG B 1 70 ? 11.406 13.266 -3.064 1 84.5 70 ARG B O 1
ATOM 1584 N N . GLU B 1 71 ? 9.305 12.844 -3.188 1 81 71 GLU B N 1
ATOM 1585 C CA . GLU B 1 71 ? 8.938 14.078 -2.5 1 81 71 GLU B CA 1
ATOM 1586 C C . GLU B 1 71 ? 9.508 14.117 -1.085 1 81 71 GLU B C 1
ATOM 1588 O O . GLU B 1 71 ? 10.008 15.148 -0.636 1 81 71 GLU B O 1
ATOM 1593 N N . TRP B 1 72 ? 9.289 12.945 -0.445 1 79.25 72 TRP B N 1
ATOM 1594 C CA . TRP B 1 72 ? 9.82 12.844 0.911 1 79.25 72 TRP B CA 1
ATOM 1595 C C . TRP B 1 72 ? 11.328 13.094 0.93 1 79.25 72 TRP B C 1
ATOM 1597 O O . TRP B 1 72 ? 11.828 13.82 1.794 1 79.25 72 TRP B O 1
ATOM 1607 N N . HIS B 1 73 ? 11.984 12.422 0.073 1 82 73 HIS B N 1
ATOM 1608 C CA . HIS B 1 73 ? 13.438 12.586 -0.019 1 82 73 HIS B CA 1
ATOM 1609 C C . HIS B 1 73 ? 13.812 14.031 -0.31 1 82 73 HIS B C 1
ATOM 1611 O O . HIS B 1 73 ? 14.766 14.562 0.27 1 82 73 HIS B O 1
ATOM 1617 N N . ALA B 1 74 ? 13.125 14.664 -1.217 1 83.5 74 ALA B N 1
ATOM 1618 C CA . ALA B 1 74 ? 13.383 16.062 -1.563 1 83.5 74 ALA B CA 1
ATOM 1619 C C . ALA B 1 74 ? 13.172 16.969 -0.359 1 83.5 74 ALA B C 1
ATOM 1621 O O . ALA B 1 74 ? 13.945 17.906 -0.14 1 83.5 74 ALA B O 1
ATOM 1622 N N . ARG B 1 75 ? 12.117 16.672 0.357 1 76.81 75 ARG B N 1
ATOM 1623 C CA . ARG B 1 75 ? 11.828 17.484 1.539 1 76.81 75 ARG B CA 1
ATOM 1624 C C . ARG B 1 75 ? 12.938 17.344 2.578 1 76.81 75 ARG B C 1
ATOM 1626 O O . ARG B 1 75 ? 13.305 18.328 3.225 1 76.81 75 ARG B O 1
ATOM 1633 N N . CYS B 1 76 ? 13.352 16.141 2.732 1 75.81 76 CYS B N 1
ATOM 1634 C CA . CYS B 1 76 ? 14.406 15.898 3.713 1 75.81 76 CYS B CA 1
ATOM 1635 C C . CYS B 1 76 ? 15.711 16.547 3.279 1 75.81 76 CYS B C 1
ATOM 1637 O O . CYS B 1 76 ? 16.531 16.906 4.117 1 75.81 76 CYS B O 1
ATOM 1639 N N . GLN B 1 77 ? 15.945 16.734 1.956 1 80.06 77 GLN B N 1
ATOM 1640 C CA . GLN B 1 77 ? 17.188 17.266 1.423 1 80.06 77 GLN B CA 1
ATOM 1641 C C . GLN B 1 77 ? 17.062 18.734 1.057 1 80.06 77 GLN B C 1
ATOM 1643 O O . GLN B 1 77 ? 17.984 19.312 0.47 1 80.06 77 GLN B O 1
ATOM 1648 N N . SER B 1 78 ? 15.961 19.234 1.383 1 79.81 78 SER B N 1
ATOM 1649 C CA . SER B 1 78 ? 15.711 20.625 1.019 1 79.81 78 SER B CA 1
ATOM 1650 C C . SER B 1 78 ? 16.656 21.562 1.765 1 79.81 78 SER B C 1
ATOM 1652 O O . SER B 1 78 ? 17.25 21.188 2.77 1 79.81 78 SER B O 1
ATOM 1654 N N . ARG B 1 79 ? 16.844 22.703 1.201 1 82.19 79 ARG B N 1
ATOM 1655 C CA . ARG B 1 79 ? 17.672 23.734 1.814 1 82.19 79 ARG B CA 1
ATOM 1656 C C . ARG B 1 79 ? 17.219 24.031 3.238 1 82.19 79 ARG B C 1
ATOM 1658 O O . ARG B 1 79 ? 18.047 24.125 4.152 1 82.19 79 ARG B O 1
ATOM 1665 N N . ILE B 1 80 ? 15.891 24.172 3.355 1 77.88 80 ILE B N 1
ATOM 1666 C CA . ILE B 1 80 ? 15.336 24.469 4.668 1 77.88 80 ILE B CA 1
ATOM 1667 C C . ILE B 1 80 ? 15.703 23.359 5.652 1 77.88 80 ILE B C 1
ATOM 1669 O O . ILE B 1 80 ? 16.094 23.641 6.785 1 77.88 80 ILE B O 1
ATOM 1673 N N . ALA B 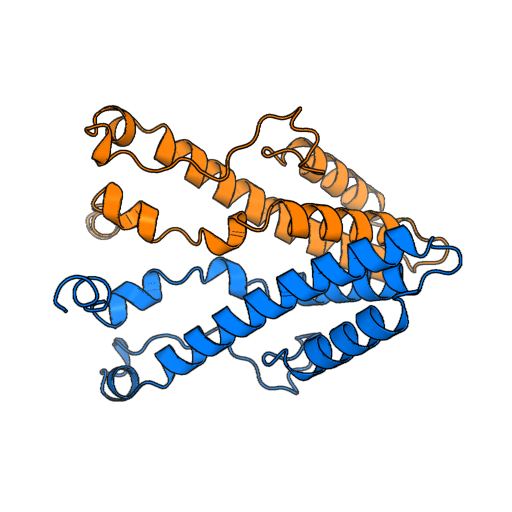1 81 ? 15.547 22.172 5.273 1 77.75 81 ALA B N 1
ATOM 1674 C CA . ALA B 1 81 ? 15.875 21.047 6.141 1 77.75 81 ALA B CA 1
ATOM 1675 C C . ALA B 1 81 ? 17.344 21.062 6.539 1 77.75 81 ALA B C 1
ATOM 1677 O O . ALA B 1 81 ? 17.688 20.734 7.672 1 77.75 81 ALA B O 1
ATOM 1678 N N . ARG B 1 82 ? 18.141 21.5 5.574 1 79.69 82 ARG B N 1
ATOM 1679 C CA . ARG B 1 82 ? 19.578 21.484 5.828 1 79.69 82 ARG B CA 1
ATOM 1680 C C . ARG B 1 82 ? 19.969 22.594 6.812 1 79.69 82 ARG B C 1
ATOM 1682 O O . ARG B 1 82 ? 20.984 22.484 7.508 1 79.69 82 ARG B O 1
ATOM 1689 N N . THR B 1 83 ? 19.125 23.562 6.914 1 82.69 83 THR B N 1
ATOM 1690 C CA . THR B 1 83 ? 19.469 24.703 7.75 1 82.69 83 THR B CA 1
ATOM 1691 C C . THR B 1 83 ? 18.875 24.562 9.148 1 82.69 83 THR B C 1
ATOM 1693 O O . THR B 1 83 ? 19.172 25.344 10.047 1 82.69 83 THR B O 1
ATOM 1696 N N . LEU B 1 84 ? 18.031 23.578 9.297 1 77.25 84 LEU B N 1
ATOM 1697 C CA . LEU B 1 84 ? 17.422 23.359 10.594 1 77.25 84 LEU B CA 1
ATOM 1698 C C . LEU B 1 84 ? 18.422 22.797 11.594 1 77.25 84 LEU B C 1
ATOM 1700 O O . LEU B 1 84 ? 19.359 22.094 11.211 1 77.25 84 LEU B O 1
ATOM 1704 N N . PRO B 1 85 ? 18.328 23.328 12.867 1 81.5 85 PRO B N 1
ATOM 1705 C CA . PRO B 1 85 ? 19.141 22.688 13.906 1 81.5 85 PRO B CA 1
ATOM 1706 C C . PRO B 1 85 ? 18.953 21.172 13.945 1 81.5 85 PRO B C 1
ATOM 1708 O O . PRO B 1 85 ? 17.891 20.672 13.57 1 81.5 85 PRO B O 1
ATOM 1711 N N . ALA B 1 86 ? 19.953 20.406 14.406 1 75.56 86 ALA B N 1
ATOM 1712 C CA . ALA B 1 86 ? 19.984 18.953 14.383 1 75.56 86 ALA B CA 1
ATOM 1713 C C . ALA B 1 86 ? 18.75 18.359 15.055 1 75.56 86 ALA B C 1
ATOM 1715 O O . ALA B 1 86 ? 18.203 17.359 14.594 1 75.56 86 ALA B O 1
ATOM 1716 N N . ASP B 1 87 ? 18.297 19.016 16.094 1 72.94 87 ASP B N 1
ATOM 1717 C CA . ASP B 1 87 ? 17.203 18.453 16.875 1 72.94 87 ASP B CA 1
ATOM 1718 C C . ASP B 1 87 ? 15.852 18.719 16.203 1 72.94 87 ASP B C 1
ATOM 1720 O O . ASP B 1 87 ? 14.828 18.156 16.609 1 72.94 87 ASP B O 1
ATOM 1724 N N . GLN B 1 88 ? 15.938 19.609 15.148 1 70.44 88 GLN B N 1
ATOM 1725 C CA . GLN B 1 88 ? 14.695 19.953 14.453 1 70.44 88 GLN B CA 1
ATOM 1726 C C . GLN B 1 88 ? 14.68 19.375 13.039 1 70.44 88 GLN B C 1
ATOM 1728 O O . GLN B 1 88 ? 13.664 19.453 12.344 1 70.44 88 GLN B O 1
ATOM 1733 N N . LYS B 1 89 ? 15.836 18.719 12.688 1 70.06 89 LYS B N 1
ATOM 1734 C CA . LYS B 1 89 ? 15.914 18.125 11.359 1 70.06 89 LYS B CA 1
ATOM 1735 C C . LYS B 1 89 ? 14.969 16.938 11.234 1 70.06 89 LYS B C 1
ATOM 1737 O O . LYS B 1 89 ? 14.836 16.141 12.164 1 70.06 89 LYS B O 1
ATOM 1742 N N . PRO B 1 90 ? 14.219 16.906 10.156 1 69.62 90 PRO B N 1
ATOM 1743 C CA . PRO B 1 90 ? 13.391 15.727 9.938 1 69.62 90 PRO B CA 1
ATOM 1744 C C . PRO B 1 90 ? 14.211 14.438 9.875 1 69.62 90 PRO B C 1
ATOM 1746 O O . PRO B 1 90 ? 15.383 14.461 9.492 1 69.62 90 PRO B O 1
ATOM 1749 N N . GLU B 1 91 ? 13.641 13.391 10.539 1 68.81 91 GLU B N 1
ATOM 1750 C CA . GLU B 1 91 ? 14.227 12.07 10.305 1 68.81 91 GLU B CA 1
ATOM 1751 C C . GLU B 1 91 ? 13.906 11.562 8.898 1 68.81 91 GLU B C 1
ATOM 1753 O O . GLU B 1 91 ? 12.742 11.344 8.562 1 68.81 91 GLU B O 1
ATOM 1758 N N . CYS B 1 92 ? 14.953 11.641 8.055 1 71.81 92 CYS B N 1
ATOM 1759 C CA . CYS B 1 92 ? 14.727 11.227 6.672 1 71.81 92 CYS B CA 1
ATOM 1760 C C . CYS B 1 92 ? 14.609 9.711 6.57 1 71.81 92 CYS B C 1
ATOM 1762 O O . CYS B 1 92 ? 15.422 9.062 5.906 1 71.81 92 CYS B O 1
ATOM 1764 N N . ARG B 1 93 ? 13.828 9.156 7.441 1 71.12 93 ARG B N 1
ATOM 1765 C CA . ARG B 1 93 ? 13.453 7.746 7.379 1 71.12 93 ARG B CA 1
ATOM 1766 C C . ARG B 1 93 ? 12.008 7.586 6.902 1 71.12 93 ARG B C 1
ATOM 1768 O O . ARG B 1 93 ? 11.172 8.453 7.152 1 71.12 93 ARG B O 1
ATOM 1775 N N . PRO B 1 94 ? 11.711 6.691 5.98 1 64.44 94 PRO B N 1
ATOM 1776 C CA . PRO B 1 94 ? 12.57 5.562 5.609 1 64.44 94 PRO B CA 1
ATOM 1777 C C . PRO B 1 94 ? 13.438 5.855 4.391 1 64.44 94 PRO B C 1
ATOM 1779 O O . PRO B 1 94 ? 12.969 6.461 3.426 1 64.44 94 PRO B O 1
ATOM 1782 N N . TYR B 1 95 ? 14.609 5.91 4.395 1 75.19 95 TYR B N 1
ATOM 1783 C CA . TYR B 1 95 ? 15.562 5.898 3.293 1 75.19 95 TYR B CA 1
ATOM 1784 C C . TYR B 1 95 ? 16.609 4.805 3.484 1 75.19 95 TYR B C 1
ATOM 1786 O O . TYR B 1 95 ? 17.188 4.672 4.566 1 75.19 95 TYR B O 1
ATOM 1794 N N . TRP B 1 96 ? 16.5 3.898 2.506 1 78.31 96 TRP B N 1
ATOM 1795 C CA . TRP B 1 96 ? 17.531 2.875 2.568 1 78.31 96 TRP B CA 1
ATOM 1796 C C . TRP B 1 96 ? 18.328 2.824 1.266 1 78.31 96 TRP B C 1
ATOM 1798 O O . TRP B 1 96 ? 17.844 3.266 0.22 1 78.31 96 TRP B O 1
ATOM 1808 N N . GLU B 1 97 ? 19.625 2.428 1.448 1 77.62 97 GLU B N 1
ATOM 1809 C CA . GLU B 1 97 ? 20.516 2.322 0.299 1 77.62 97 GLU B CA 1
ATOM 1810 C C . GLU B 1 97 ? 20.094 1.18 -0.622 1 77.62 97 GLU B C 1
ATOM 1812 O O . GLU B 1 97 ? 19.453 0.224 -0.182 1 77.62 97 GLU B O 1
ATOM 1817 N N . LYS B 1 98 ? 20.422 1.329 -1.873 1 78.38 98 LYS B N 1
ATOM 1818 C CA . LYS B 1 98 ? 20.078 0.341 -2.891 1 78.38 98 LYS B CA 1
ATOM 1819 C C . LYS B 1 98 ? 20.578 -1.048 -2.496 1 78.38 98 LYS B C 1
ATOM 1821 O O . LYS B 1 98 ? 19.922 -2.053 -2.793 1 78.38 98 LYS B O 1
ATOM 1826 N N . ASP B 1 99 ? 21.562 -1.097 -1.715 1 77.94 99 ASP B N 1
ATOM 1827 C CA . ASP B 1 99 ? 22.188 -2.381 -1.418 1 77.94 99 ASP B CA 1
ATOM 1828 C C . ASP B 1 99 ? 21.797 -2.877 -0.028 1 77.94 99 ASP B C 1
ATOM 1830 O O . ASP B 1 99 ? 22.422 -3.789 0.513 1 77.94 99 ASP B O 1
ATOM 1834 N N . ASP B 1 100 ? 20.844 -2.258 0.514 1 80 100 ASP B N 1
ATOM 1835 C CA . ASP B 1 100 ? 20.375 -2.744 1.806 1 80 100 ASP B CA 1
ATOM 1836 C C . ASP B 1 100 ? 19.766 -4.141 1.679 1 80 100 ASP B C 1
ATOM 1838 O O . ASP B 1 100 ? 18.703 -4.309 1.088 1 80 100 ASP B O 1
ATOM 1842 N N . ALA B 1 101 ? 20.375 -5.113 2.234 1 80.75 101 ALA B N 1
ATOM 1843 C CA . ALA B 1 101 ? 20.031 -6.523 2.074 1 80.75 101 ALA B CA 1
ATOM 1844 C C . ALA B 1 101 ? 18.703 -6.84 2.754 1 80.75 101 ALA B C 1
ATOM 1846 O O . ALA B 1 101 ? 18.062 -7.859 2.455 1 80.75 101 ALA B O 1
ATOM 1847 N N . SER B 1 102 ? 18.281 -5.992 3.629 1 77.69 102 SER B N 1
ATOM 1848 C CA . SER B 1 102 ? 17.062 -6.27 4.359 1 77.69 102 SER B CA 1
ATOM 1849 C C . SER B 1 102 ? 15.828 -5.812 3.574 1 77.69 102 SER B C 1
ATOM 1851 O O . SER B 1 102 ? 14.703 -6.18 3.906 1 77.69 102 SER B O 1
ATOM 1853 N N . MET B 1 103 ? 16.062 -4.984 2.58 1 80.25 103 MET B N 1
ATOM 1854 C CA . MET B 1 103 ? 14.961 -4.469 1.762 1 80.25 103 MET B CA 1
ATOM 1855 C C . MET B 1 103 ? 14.922 -5.164 0.406 1 80.25 103 MET B C 1
ATOM 1857 O O . MET B 1 103 ? 15.828 -4.996 -0.412 1 80.25 103 MET B O 1
ATOM 1861 N N . PRO B 1 104 ? 13.82 -5.812 0.188 1 83.31 104 PRO B N 1
ATOM 1862 C CA . PRO B 1 104 ? 13.727 -6.535 -1.082 1 83.31 104 PRO B CA 1
ATOM 1863 C C . PRO B 1 104 ? 13.664 -5.602 -2.289 1 83.31 104 PRO B C 1
ATOM 1865 O O . PRO B 1 104 ? 14.109 -5.969 -3.383 1 83.31 104 PRO B O 1
ATOM 1868 N N . LEU B 1 105 ? 13.07 -4.457 -2.166 1 88.06 105 LEU B N 1
ATOM 1869 C CA . LEU B 1 105 ? 13.016 -3.461 -3.23 1 88.06 105 LEU B CA 1
ATOM 1870 C C . LEU B 1 105 ? 13.836 -2.229 -2.865 1 88.06 105 LEU B C 1
ATOM 1872 O O . LEU B 1 105 ? 13.883 -1.83 -1.699 1 88.06 105 LEU B O 1
ATOM 1876 N N . PRO B 1 106 ? 14.484 -1.654 -3.812 1 88.75 106 PRO B N 1
ATOM 1877 C CA . PRO B 1 106 ? 15.211 -0.411 -3.537 1 88.75 106 PRO B CA 1
ATOM 1878 C C . PRO B 1 106 ? 14.273 0.749 -3.188 1 88.75 106 PRO B C 1
ATOM 1880 O O . PRO B 1 106 ? 13.078 0.687 -3.467 1 88.75 106 PRO B O 1
ATOM 1883 N N . PHE B 1 107 ? 14.891 1.683 -2.596 1 88.38 107 PHE B N 1
ATOM 1884 C CA . PHE B 1 107 ? 14.102 2.865 -2.26 1 88.38 107 PHE B CA 1
ATOM 1885 C C . PHE B 1 107 ? 13.578 3.539 -3.521 1 88.38 107 PHE B C 1
ATOM 1887 O O . PHE B 1 107 ? 12.406 3.932 -3.582 1 88.38 107 PHE B O 1
ATOM 1894 N N . ASP B 1 108 ? 14.5 3.723 -4.465 1 89.88 108 ASP B N 1
ATOM 1895 C CA . ASP B 1 108 ? 14.094 4.25 -5.762 1 89.88 108 ASP B CA 1
ATOM 1896 C C . ASP B 1 108 ? 13.422 3.174 -6.609 1 89.88 108 ASP B C 1
ATOM 1898 O O . ASP B 1 108 ? 14.039 2.158 -6.938 1 89.88 108 ASP B O 1
ATOM 1902 N N . LEU B 1 109 ? 12.195 3.469 -7 1 92.75 109 LEU B N 1
ATOM 1903 C CA . LEU B 1 109 ? 11.422 2.445 -7.695 1 92.75 109 LEU B CA 1
ATOM 1904 C C . LEU B 1 109 ? 11.383 2.721 -9.195 1 92.75 109 LEU B C 1
ATOM 1906 O O . LEU B 1 109 ? 10.602 2.105 -9.922 1 92.75 109 LEU B O 1
ATOM 1910 N N . THR B 1 110 ? 12.211 3.584 -9.68 1 94.31 110 THR B N 1
ATOM 1911 C CA . THR B 1 110 ? 12.18 4.008 -11.078 1 94.31 110 THR B CA 1
ATOM 1912 C C . THR B 1 110 ? 12.375 2.818 -12.008 1 94.31 110 THR B C 1
ATOM 1914 O O . THR B 1 110 ? 11.648 2.664 -12.992 1 94.31 110 THR B O 1
ATOM 1917 N N . ASP B 1 111 ? 13.312 1.912 -11.727 1 93.94 111 ASP B N 1
ATOM 1918 C CA . ASP B 1 111 ? 13.641 0.808 -12.625 1 93.94 111 ASP B CA 1
ATOM 1919 C C . ASP B 1 111 ? 12.484 -0.187 -12.719 1 93.94 111 ASP B C 1
ATOM 1921 O O . ASP B 1 111 ? 12.109 -0.614 -13.812 1 93.94 111 ASP B O 1
ATOM 1925 N N . ILE B 1 112 ? 11.906 -0.524 -11.547 1 94.31 112 ILE B N 1
ATOM 1926 C CA . ILE B 1 112 ? 10.828 -1.511 -11.57 1 94.31 112 ILE B CA 1
ATOM 1927 C C . ILE B 1 112 ? 9.594 -0.909 -12.227 1 94.31 112 ILE B C 1
ATOM 1929 O O . ILE B 1 112 ? 8.859 -1.604 -12.938 1 94.31 112 ILE B O 1
ATOM 1933 N N . VAL B 1 113 ? 9.344 0.29 -12.062 1 96.12 113 VAL B N 1
ATOM 1934 C CA . VAL B 1 113 ? 8.227 0.962 -12.719 1 96.12 113 VAL B CA 1
ATOM 1935 C C . VAL B 1 113 ? 8.414 0.933 -14.234 1 96.12 113 VAL B C 1
ATOM 1937 O O . VAL B 1 113 ? 7.484 0.617 -14.977 1 96.12 113 VAL B O 1
ATOM 1940 N N . SER B 1 114 ? 9.641 1.229 -14.633 1 96.31 114 SER B N 1
ATOM 1941 C CA . SER B 1 114 ? 9.938 1.215 -16.062 1 96.31 114 SER B CA 1
ATOM 1942 C C . SER B 1 114 ? 9.766 -0.182 -16.656 1 96.31 114 SER B C 1
ATOM 1944 O O . SER B 1 114 ? 9.203 -0.339 -17.734 1 96.31 114 SER B O 1
ATOM 1946 N N . GLU B 1 115 ? 10.25 -1.131 -15.961 1 95 115 GLU B N 1
ATOM 1947 C CA . GLU B 1 115 ? 10.133 -2.516 -16.406 1 95 115 GLU B CA 1
ATOM 1948 C C . GLU B 1 115 ? 8.672 -2.93 -16.547 1 95 115 GLU B C 1
ATOM 1950 O O . GLU B 1 115 ? 8.273 -3.516 -17.562 1 95 115 GLU B O 1
ATOM 1955 N N . LEU B 1 116 ? 7.863 -2.574 -15.617 1 95.62 116 LEU B N 1
ATOM 1956 C CA . LEU B 1 116 ? 6.461 -2.971 -15.617 1 95.62 116 LEU B CA 1
ATOM 1957 C C . LEU B 1 116 ? 5.684 -2.199 -16.672 1 95.62 116 LEU B C 1
ATOM 1959 O O . LEU B 1 116 ? 4.762 -2.742 -17.297 1 95.62 116 LEU B O 1
ATOM 1963 N N . ARG B 1 117 ? 6.031 -0.966 -16.875 1 94.31 117 ARG B N 1
ATOM 1964 C CA . ARG B 1 117 ? 5.41 -0.192 -17.953 1 94.31 117 ARG B CA 1
ATOM 1965 C C . ARG B 1 117 ? 5.656 -0.845 -19.312 1 94.31 117 ARG B C 1
ATOM 1967 O O . ARG B 1 117 ? 4.75 -0.912 -20.141 1 94.31 117 ARG B O 1
ATOM 1974 N N . GLY B 1 118 ? 6.918 -1.319 -19.484 1 93.69 118 GLY B N 1
ATOM 1975 C CA . GLY B 1 118 ? 7.242 -2.033 -20.703 1 93.69 118 GLY B CA 1
ATOM 1976 C C . GLY B 1 118 ? 6.43 -3.301 -20.891 1 93.69 118 GLY B C 1
ATOM 1977 O O . GLY B 1 118 ? 5.965 -3.59 -22 1 93.69 118 GLY B O 1
ATOM 1978 N N . GLN B 1 119 ? 6.211 -4.031 -19.812 1 91.06 119 GLN B N 1
ATOM 1979 C CA . GLN B 1 119 ? 5.426 -5.262 -19.875 1 91.06 119 GLN B CA 1
ATOM 1980 C C . GLN B 1 119 ? 3.973 -4.973 -20.219 1 91.06 119 GLN B C 1
ATOM 1982 O O . GLN B 1 119 ? 3.348 -5.734 -20.969 1 91.06 119 GLN B O 1
ATOM 1987 N N . LEU B 1 120 ? 3.43 -3.902 -19.672 1 90.31 120 LEU B N 1
ATOM 1988 C CA . LEU B 1 120 ? 2.037 -3.555 -19.922 1 90.31 120 LEU B CA 1
ATOM 1989 C C . LEU B 1 120 ? 1.847 -3.115 -21.375 1 90.31 120 LEU B C 1
ATOM 1991 O O . LEU B 1 120 ? 0.827 -3.43 -21.984 1 90.31 120 LEU B O 1
ATOM 1995 N N . LEU B 1 121 ? 2.822 -2.494 -21.953 1 86.06 121 LEU B N 1
ATOM 1996 C CA . LEU B 1 121 ? 2.748 -2.047 -23.344 1 86.06 121 LEU B CA 1
ATOM 1997 C C . LEU B 1 121 ? 2.863 -3.229 -24.297 1 86.06 121 LEU B C 1
ATOM 1999 O O . LEU B 1 121 ? 2.219 -3.246 -25.359 1 86.06 121 LEU B O 1
ATOM 2003 N N . GLU B 1 122 ? 3.6 -4.23 -23.891 1 78.81 122 GLU B N 1
ATOM 2004 C CA . GLU B 1 122 ? 3.781 -5.414 -24.734 1 78.81 122 GLU B CA 1
ATOM 2005 C C . GLU B 1 122 ? 2.57 -6.34 -24.641 1 78.81 122 GLU B C 1
ATOM 2007 O O . GLU B 1 122 ? 2.316 -7.117 -25.562 1 78.81 122 GLU B O 1
ATOM 2012 N N . ALA B 1 123 ? 1.877 -6.328 -23.562 1 67.38 123 ALA B N 1
ATOM 2013 C CA . ALA B 1 123 ? 0.728 -7.207 -23.359 1 67.38 123 ALA B CA 1
ATOM 2014 C C . ALA B 1 123 ? -0.511 -6.66 -24.062 1 67.38 123 ALA B C 1
ATOM 2016 O O . ALA B 1 123 ? -1.532 -7.344 -24.156 1 67.38 123 ALA B O 1
ATOM 2017 N N . ARG B 1 124 ? -0.389 -5.426 -24.359 1 63.34 124 ARG B N 1
ATOM 2018 C CA . ARG B 1 124 ? -1.528 -4.891 -25.094 1 63.34 124 ARG B CA 1
ATOM 2019 C C . ARG B 1 124 ? -1.65 -5.555 -26.469 1 63.34 124 ARG B C 1
ATOM 2021 O O . ARG B 1 124 ? -0.66 -5.684 -27.188 1 63.34 124 ARG B O 1
ATOM 2028 N N . PRO B 1 125 ? -2.854 -6.16 -26.547 1 56.78 125 PRO B N 1
ATOM 2029 C CA . PRO B 1 125 ? -3 -6.812 -27.844 1 56.78 125 PRO B CA 1
ATOM 2030 C C . PRO B 1 125 ? -2.734 -5.863 -29.016 1 56.78 125 PRO B C 1
ATOM 2032 O O . PRO B 1 125 ? -2.895 -4.648 -28.875 1 56.78 125 PRO B O 1
#

Sequence (250 aa):
SEKVSKFNSVEPCREVQKWPFCCIQDGKNFSRMTNAVLHEVKREGLPVEQRNEILTAILASLTARQNLRREWHARCQSRIARTLPADQKPECRPYWEKDDASMPLPFDLTDIVSELRGQLLEARPSEKVSKFNSVEPCREVQKWPFCCIQDGKNFSRMTNAVLHEVKREGLPVEQRNEILTAILASLTARQNLRREWHARCQSRIARTLPADQKPECRPYWEKDDASMPLPFDLTDIVSELRGQLLEARP

Nearest PDB structures (foldseek):
  7e8z-assembly1_A  TM=9.083E-01  e=2.887E-10  Homo sapiens
  7wcv-assembly1_A  TM=8.973E-01  e=2.463E-10  Homo sapiens
  4ie7-assembly1_A  TM=9.016E-01  e=3.969E-10  Homo sapiens
  4idz-assembly1_A  TM=7.924E-01  e=1.889E-10  Homo sapiens
  8it9-assembly1_A  TM=7.949E-01  e=3.764E-10  Homo sapiens

Foldseek 3Di:
DPPVPPVPPPPLLNVLVVQCVVLQQPQAVLLVVLVVLVVVLPDPPPDLVRSLVSLVVSLVSLVVNLVSLVVLQCSLVDPVLVPDDPVSRDPSPPADQCPDPSGNHHSHCVVVSVVSVVVSVVSPD/DPPVPPVPPPPLLNVLVVQCVVLQQPQQVLLVVLVVLVVVLPDPPPDLVRSLVSLVVSLVSLVVNLVSLVVLQCSLVDPVLVPDDPVSRDDSPPADQCPDPSGNHHSHCVVVSVVSVVVSVVSPD

Solvent-accessible surface area (backbone atoms only — not comparable to full-atom values): 14425 Å² total; per-residue (Å²): 139,73,85,78,56,75,83,66,70,51,57,72,65,66,43,58,72,32,45,42,50,69,63,59,58,47,50,51,36,50,27,45,43,50,50,35,32,56,52,39,62,64,40,86,83,61,51,66,72,57,37,49,52,44,50,50,23,49,45,53,51,50,50,53,48,34,51,49,49,48,50,51,51,48,53,49,65,26,70,67,36,68,68,38,56,81,93,62,34,72,74,68,67,85,68,56,59,75,77,39,83,83,39,83,50,47,61,73,42,63,64,62,48,52,54,51,53,53,50,53,62,66,66,48,126,139,74,83,80,58,74,82,67,71,51,57,72,63,66,42,60,72,32,47,41,51,69,63,58,60,46,49,53,36,50,28,46,42,50,50,35,31,57,53,40,63,65,38,84,83,60,51,66,71,57,38,49,52,44,50,50,22,49,44,53,51,50,50,53,49,35,51,50,50,48,50,50,50,47,54,52,64,28,69,68,37,67,68,38,56,80,92,62,36,72,76,68,68,87,69,57,60,76,76,40,84,83,41,83,49,48,64,74,39,64,65,62,48,50,53,49,51,52,51,54,62,67,65,48,126

Secondary structure (DSSP, 8-state):
--TTSTTS---HHHHHTTS-HHHHH-HHHHHHHHHHHHHHHT-TT--HHHHHHHHHHHHHHHHHHHHHHHHHHHHHTSHHHHHS-TTTS----S---TT-TT-SS-S--HHHHHHHHHHHHHH--/--TTSTTS---HHHHHTTS-HHHHH-HHHHHHHHHHHHHHHT-TT--HHHHHHHHHHHHHHHHHHHHHHHHHHHHHTSHHHHHS-TTTS----S---TT-TT-SS-S--HHHHHHHHHHHHHH--

Organism: Aotus nancymaae (NCBI:txid37293)

InterPro domains:
  IPR024366 Alpha-ketoglutarate-dependent dioxygenase FTO, C-terminal [PF12934] (30-117)
  IPR032868 Alpha-ketoglutarate-dependent dioxygenase FTO [PTHR31291] (28-122)
  IPR038413 FTO, C-terminal domain superfamily [G3DSA:1.20.58.1470] (24-84)

pLDDT: mean 76.14, std 19.58, range [21.33, 96.44]

Radius of gyration: 20.12 Å; Cα contacts (8 Å, |Δi|>4): 220; chains: 2; bounding box: 44×61×61 Å